Protein 7WVR (pdb70)

Radius of gyration: 17.37 Å; Cα contacts (8 Å, |Δi|>4): 580; chains: 1; bounding box: 29×47×41 Å

B-factor: mean 21.18, std 9.0, range [11.25, 64.87]

Foldseek 3Di:
DKDKDKEFADQDDQCDALLNNNPDDDDPQEFEKAAEPVPLVFVQQAQWKKWKAFPVGDIGIYGHRHHDPPADPRYMHTYQVRVVVRDNNVVRMTMIMMDTDFRPQWFFKKKWAAAPWAQQKAKIAIPPARAGWDFKWKAPPFPPDTHGFDRGSSGITIDHGHNRDQWIKMWIAGPVGDIFIHHGHGNPGGDMDTGDGHD

Sequence (199 aa):
SSYAGPATTWYEGNVAGGTCSFSGYTLAPGIFGTALTDSSSWSDAAHCGACIISVKGPSGNSIKVVMIVDECPGCGTNHLDLFEDAFAQLAATSVVGVINVDWSSFVPCGIDTPITTLKNKDGTSAYWFSMQVVNANEPVASLEVSTDGGSTWQQSSTTRTYYNYFEKQSGFGTTDTVDVRITSTSGATITVKNVSCQSESSTTTASSNF

Structure (mmCIF, N/CA/C/O backbone):
data_7WVR
#
_entry.id   7WVR
#
_cell.length_a   47.862
_cell.length_b   117.627
_cell.length_c   99.203
_cell.angle_alpha   90.000
_cell.angle_beta   90.000
_cell.angle_gamma   90.000
#
_symmetry.space_group_name_H-M   'C 2 2 21'
#
loop_
_entity.id
_entity.type
_entity.pdbx_description
1 polymer EXLX1
2 water water
#
loop_
_atom_site.group_PDB
_atom_site.id
_atom_site.type_symbol
_atom_site.label_atom_id
_atom_site.label_alt_id
_atom_site.label_comp_id
_atom_site.label_asym_id
_atom_site.label_entity_id
_atom_site.label_seq_id
_atom_site.pdbx_PDB_ins_code
_atom_site.Cartn_x
_atom_site.Cartn_y
_atom_site.Cartn_z
_atom_site.occupancy
_atom_site.B_iso_or_equiv
_atom_site.auth_seq_id
_atom_site.auth_comp_id
_atom_site.auth_asym_id
_atom_site.auth_atom_id
_atom_site.pdbx_PDB_model_num
ATOM 1 N N . SER A 1 1 ? -6.04699 -11.24703 -13.28974 1.000 47.22561 172 SER A N 1
ATOM 2 C CA . SER A 1 1 ? -6.44393 -11.32655 -14.69256 1.000 46.12463 172 SER A CA 1
ATOM 3 C C . SER A 1 1 ? -7.75592 -10.57214 -14.92246 1.000 40.43971 172 SER A C 1
ATOM 4 O O . SER A 1 1 ? -8.72311 -10.74903 -14.18183 1.000 45.62501 172 SER A O 1
ATOM 7 N N . SER A 1 2 ? -7.78333 -9.73424 -15.95382 1.000 39.19405 173 SER A N 1
ATOM 8 C CA . SER A 1 2 ? -8.93270 -8.89595 -16.25178 1.000 33.98226 173 SER A CA 1
ATOM 9 C C . SER A 1 2 ? -9.69844 -9.45393 -17.44687 1.000 33.00997 173 SER A C 1
ATOM 10 O O . SER A 1 2 ? -9.11677 -10.05158 -18.35816 1.000 36.30949 173 SER A O 1
ATOM 13 N N . TYR A 1 3 ? -11.01359 -9.25379 -17.43063 1.000 24.80865 174 TYR A N 1
ATOM 14 C CA . TYR A 1 3 ? -11.90563 -9.71365 -18.48365 1.000 22.95345 174 TYR A CA 1
ATOM 15 C C . TYR A 1 3 ? -12.69023 -8.53727 -19.03707 1.000 28.92245 174 TYR A C 1
ATOM 16 O O . TYR A 1 3 ? -13.07508 -7.62924 -18.29535 1.000 31.61042 174 TYR A O 1
ATOM 25 N N . ALA A 1 4 ? -12.90811 -8.54945 -20.34438 1.000 23.98489 175 ALA A N 1
ATOM 26 C CA . ALA A 1 4 ? -13.74402 -7.57177 -21.01724 1.000 26.07425 175 ALA A CA 1
ATOM 27 C C . ALA A 1 4 ? -14.94935 -8.29611 -21.59148 1.000 31.05180 175 ALA A C 1
ATOM 28 O O . ALA A 1 4 ? -14.83074 -9.41678 -22.09890 1.000 30.68368 175 ALA A O 1
ATOM 30 N N . GLY A 1 5 ? -16.11014 -7.66686 -21.49711 1.000 26.22637 176 GLY A N 1
ATOM 31 C CA . GLY A 1 5 ? -17.31433 -8.28073 -21.99132 1.000 28.16942 176 GLY A CA 1
ATOM 32 C C . GLY A 1 5 ? -18.53454 -7.43479 -21.72551 1.000 25.23158 176 GLY A C 1
ATOM 33 O O . GLY A 1 5 ? -18.47800 -6.41150 -21.03426 1.000 20.60346 176 GLY A O 1
ATOM 34 N N . PRO A 1 6 ? -19.66969 -7.85574 -22.26797 1.000 20.21863 177 PRO A N 1
ATOM 35 C CA . PRO A 1 6 ? -20.91048 -7.11775 -22.05460 1.000 17.60892 177 PRO A CA 1
ATOM 36 C C . PRO A 1 6 ? -21.45344 -7.35761 -20.66123 1.000 18.71743 177 PRO A C 1
ATOM 37 O O . PRO A 1 6 ? -21.23543 -8.39970 -20.03749 1.000 19.50839 177 PRO A O 1
ATOM 41 N N . ALA A 1 7 ? -22.16302 -6.35272 -20.17313 1.000 15.83246 178 ALA A N 1
ATOM 42 C CA . ALA A 1 7 ? -22.97593 -6.48203 -18.98113 1.000 16.68833 178 ALA A CA 1
ATOM 43 C C . ALA A 1 7 ? -24.38133 -6.02767 -19.32978 1.000 15.41745 178 ALA A C 1
ATOM 44 O O . ALA A 1 7 ? -24.57370 -4.91378 -19.83227 1.000 16.72825 178 ALA A O 1
ATOM 46 N N A THR A 1 8 ? -25.35080 -6.89678 -19.07548 0.795 16.50111 179 THR A N 1
ATOM 47 N N B THR A 1 8 ? -25.35766 -6.89601 -19.10474 0.205 16.62151 179 THR A N 1
ATOM 48 C CA A THR A 1 8 ? -26.75588 -6.54346 -19.10358 0.795 16.33783 179 THR A CA 1
ATOM 49 C CA B THR A 1 8 ? -26.75600 -6.50314 -19.10812 0.205 16.53056 179 THR A CA 1
ATOM 50 C C A THR A 1 8 ? -27.22951 -6.39672 -17.66149 0.795 16.25355 179 THR A C 1
ATOM 51 C C B THR A 1 8 ? -27.23812 -6.48309 -17.66148 0.205 16.12541 179 THR A C 1
ATOM 52 O O A THR A 1 8 ? -26.42630 -6.38129 -16.71968 0.795 14.83642 179 THR A O 1
ATOM 53 O O B THR A 1 8 ? -26.44521 -6.63162 -16.72410 0.205 15.56167 179 THR A O 1
ATOM 60 N N . TRP A 1 9 ? -28.53877 -6.29196 -17.46588 1.000 15.06835 180 TRP A N 1
ATOM 61 C CA . TRP A 1 9 ? -29.06536 -6.24688 -16.10873 1.000 15.75417 180 TRP A CA 1
ATOM 62 C C . TRP A 1 9 ? -30.38266 -6.99233 -15.98955 1.000 17.17823 180 TRP A C 1
ATOM 63 O O . TRP A 1 9 ? -31.11159 -7.17668 -16.96523 1.000 19.42084 180 TRP A O 1
ATOM 74 N N . TYR A 1 10 ? -30.65927 -7.45146 -14.76830 1.000 16.34199 181 TYR A N 1
ATOM 75 C CA . TYR A 1 10 ? -31.92259 -8.10014 -14.45799 1.000 17.10509 181 TYR A CA 1
ATOM 76 C C . TYR A 1 10 ? -32.34036 -7.71600 -13.04950 1.000 18.05002 181 TYR A C 1
ATOM 77 O O . TYR A 1 10 ? -31.58706 -7.08699 -12.30978 1.000 17.42681 181 TYR A O 1
ATOM 86 N N . GLU A 1 11 ? -33.57775 -8.06022 -12.70101 1.000 19.65383 182 GLU A N 1
ATOM 87 C CA . GLU A 1 11 ? -34.06496 -7.83194 -11.34441 1.000 25.04862 182 GLU A CA 1
ATOM 88 C C . GLU A 1 11 ? -33.59297 -9.01851 -10.52120 1.000 32.01079 182 GLU A C 1
ATOM 89 O O . GLU A 1 11 ? -34.26020 -10.05310 -10.44559 1.000 38.55784 182 GLU A O 1
ATOM 95 N N . GLY A 1 12 ? -32.41859 -8.85464 -9.92836 1.000 24.35949 183 GLY A N 1
ATOM 96 C CA . GLY A 1 12 ? -31.63465 -9.89595 -9.29996 1.000 20.41900 183 GLY A CA 1
ATOM 97 C C . GLY A 1 12 ? -32.28345 -10.78393 -8.26593 1.000 29.61799 183 GLY A C 1
ATOM 98 O O . GLY A 1 12 ? -33.41523 -10.56281 -7.83300 1.000 36.53336 183 GLY A O 1
ATOM 99 N N . ASN A 1 13 ? -31.52486 -11.79722 -7.84544 1.000 25.22845 184 ASN A N 1
ATOM 100 C CA . ASN A 1 13 ? -32.08106 -12.93667 -7.13702 1.000 26.52153 184 ASN A CA 1
ATOM 101 C C . ASN A 1 13 ? -30.98715 -13.48109 -6.20989 1.000 22.16606 184 ASN A C 1
ATOM 102 O O . ASN A 1 13 ? -30.28691 -14.45020 -6.52662 1.000 31.44115 184 ASN A O 1
ATOM 107 N N . VAL A 1 14 ? -30.81746 -12.84131 -5.04783 1.000 26.64459 185 VAL A N 1
ATOM 108 C CA . VAL A 1 14 ? -29.87922 -13.39331 -4.06846 1.000 20.99646 185 VAL A CA 1
ATOM 109 C C . VAL A 1 14 ? -30.46184 -14.64459 -3.43380 1.000 20.36497 185 VAL A C 1
ATOM 110 O O . VAL A 1 14 ? -29.84919 -15.71890 -3.45796 1.000 22.18594 185 VAL A O 1
ATOM 114 N N . ALA A 1 15 ? -31.67003 -14.52743 -2.87731 1.000 17.04089 186 ALA A N 1
ATOM 115 C CA . ALA A 1 15 ? -32.20815 -15.59228 -2.03936 1.000 19.71786 186 ALA A CA 1
ATOM 116 C C . ALA A 1 15 ? -32.46756 -16.87590 -2.81513 1.000 25.01663 186 ALA A C 1
ATOM 117 O O . ALA A 1 15 ? -32.42896 -17.96613 -2.23072 1.000 28.61064 186 ALA A O 1
ATOM 119 N N . GLY A 1 16 ? -32.74801 -16.77860 -4.10673 1.000 22.54635 187 GLY A N 1
ATOM 120 C CA . GLY A 1 16 ? -33.06230 -17.97857 -4.85745 1.000 23.15330 187 GLY A CA 1
ATOM 121 C C . GLY A 1 16 ? -32.24070 -18.16901 -6.11484 1.000 21.13478 187 GLY A C 1
ATOM 122 O O . GLY A 1 16 ? -32.70187 -18.83383 -7.04854 1.000 20.90984 187 GLY A O 1
ATOM 123 N N . GLY A 1 17 ? -31.03353 -17.59429 -6.15768 1.000 19.98334 188 GLY A N 1
ATOM 124 C CA . GLY A 1 17 ? -30.16206 -17.73869 -7.30610 1.000 17.86535 188 GLY A CA 1
ATOM 125 C C . GLY A 1 17 ? -29.49408 -19.09844 -7.32646 1.000 14.36762 188 GLY A C 1
ATOM 126 O O . GLY A 1 17 ? -29.68061 -19.92889 -6.43811 1.000 16.00633 188 GLY A O 1
ATOM 127 N N . THR A 1 18 ? -28.67424 -19.32242 -8.36278 1.000 13.61852 189 THR A N 1
ATOM 128 C CA . THR A 1 18 ? -28.00754 -20.61701 -8.51631 1.000 12.43016 189 THR A CA 1
ATOM 129 C C . THR A 1 18 ? -27.06415 -20.90208 -7.35478 1.000 12.73026 189 THR A C 1
ATOM 130 O O . THR A 1 18 ? -26.85918 -22.07223 -6.98916 1.000 14.45321 189 THR A O 1
ATOM 134 N N . CYS A 1 19 ? -26.48822 -19.85639 -6.75464 1.000 12.84009 190 CYS A N 1
ATOM 135 C CA . CYS A 1 19 ? -25.59985 -20.05587 -5.61031 1.000 14.35935 190 CYS A CA 1
ATOM 136 C C . CYS A 1 19 ? -26.35130 -20.35736 -4.31775 1.000 12.68175 190 CYS A C 1
ATOM 137 O O . CYS A 1 19 ? -25.70585 -20.61831 -3.29401 1.000 13.48796 190 CYS A O 1
ATOM 140 N N . SER A 1 20 ? -27.67926 -20.32958 -4.34459 1.000 12.30034 191 SER A N 1
ATOM 141 C CA . SER A 1 20 ? -28.50407 -20.79168 -3.22842 1.000 11.94605 191 SER A CA 1
ATOM 142 C C . SER A 1 20 ? -28.26257 -20.00986 -1.94158 1.000 14.97339 191 SER A C 1
ATOM 143 O O . SER A 1 20 ? -28.35072 -20.57643 -0.84433 1.000 13.65349 191 SER A O 1
ATOM 146 N N . PHE A 1 21 ? -27.98293 -18.71023 -2.03773 1.000 12.93367 192 PHE A N 1
ATOM 147 C CA . PHE A 1 21 ? -27.68868 -17.90950 -0.84985 1.000 12.65630 192 PHE A CA 1
ATOM 148 C C . PHE A 1 21 ? -28.95971 -17.46473 -0.13162 1.000 15.35416 192 PHE A C 1
ATOM 149 O O . PHE A 1 21 ? -29.13640 -16.27528 0.15585 1.000 16.65735 192 PHE A O 1
ATOM 157 N N . SER A 1 22 ? -29.84122 -18.41205 0.16767 1.000 17.30571 193 SER A N 1
ATOM 158 C CA . SER A 1 22 ? -31.02304 -18.11935 0.96514 1.000 17.82124 193 SER A CA 1
ATOM 159 C C . SER A 1 22 ? -30.59226 -17.49351 2.28633 1.000 16.77993 193 SER A C 1
ATOM 160 O O . SER A 1 22 ? -29.58244 -17.88582 2.87111 1.000 23.51366 193 SER A O 1
ATOM 163 N N . GLY A 1 23 ? -31.31681 -16.46396 2.72038 1.000 20.98779 194 GLY A N 1
ATOM 164 C CA . GLY A 1 23 ? -31.00547 -15.86913 4.01138 1.000 26.54550 194 GLY A CA 1
ATOM 165 C C . GLY A 1 23 ? -29.76870 -14.99177 4.08687 1.000 25.15092 194 GLY A C 1
ATOM 166 O O . GLY A 1 23 ? -29.43044 -14.52508 5.18070 1.000 23.38459 194 GLY A O 1
ATOM 167 N N . TYR A 1 24 ? -29.08570 -14.73263 2.97676 1.000 19.39281 195 TYR A N 1
ATOM 168 C CA . TYR A 1 24 ? -27.92437 -13.85050 2.97941 1.000 14.97582 195 TYR A CA 1
ATOM 169 C C . TYR A 1 24 ? -28.31626 -12.46836 2.47816 1.000 16.32181 195 TYR A C 1
ATOM 170 O O . TYR A 1 24 ? -29.10169 -12.34028 1.53673 1.000 20.88641 195 TYR A O 1
ATOM 179 N N . THR A 1 25 ? -27.77843 -11.43556 3.12428 1.000 16.30125 196 THR A N 1
ATOM 180 C CA . THR A 1 25 ? -27.91681 -10.05737 2.67198 1.000 15.41149 196 THR A CA 1
ATOM 181 C C . THR A 1 25 ? -26.54352 -9.57299 2.23816 1.000 16.48704 196 THR A C 1
ATOM 182 O O . THR A 1 25 ? -25.55436 -9.79309 2.94572 1.000 17.41832 196 THR A O 1
ATOM 186 N N . LEU A 1 26 ? -26.48015 -8.92283 1.07650 1.000 15.15463 197 LEU A N 1
ATOM 187 C CA . LEU A 1 26 ? -25.20018 -8.44083 0.57542 1.000 16.95823 197 LEU A CA 1
ATOM 188 C C . LEU A 1 26 ? -24.61157 -7.39099 1.51259 1.000 15.37104 197 LEU A C 1
ATOM 189 O O . LEU A 1 26 ? -25.33243 -6.58312 2.10271 1.000 17.71787 197 LEU A O 1
ATOM 194 N N . ALA A 1 27 ? -23.28253 -7.41297 1.65236 1.000 15.27917 198 ALA A N 1
ATOM 195 C CA . ALA A 1 27 ? -22.58661 -6.42192 2.46710 1.000 17.24007 198 ALA A CA 1
ATOM 196 C C . ALA A 1 27 ? -22.78974 -5.01613 1.89449 1.000 16.79180 198 ALA A C 1
ATOM 197 O O . ALA A 1 27 ? -23.04502 -4.85379 0.70110 1.000 16.81394 198 ALA A O 1
ATOM 199 N N . PRO A 1 28 ? -22.67814 -3.97754 2.72487 1.000 15.23029 199 PRO A N 1
ATOM 200 C CA . PRO A 1 28 ? -22.89503 -2.61090 2.22484 1.000 16.08350 199 PRO A CA 1
ATOM 201 C C . PRO A 1 28 ? -21.95075 -2.28405 1.07495 1.000 15.62752 199 PRO A C 1
ATOM 202 O O . PRO A 1 28 ? -20.74504 -2.52619 1.14923 1.000 18.38022 199 PRO A O 1
ATOM 206 N N . GLY A 1 29 ? -22.51908 -1.74091 0.00192 1.000 15.52396 200 GLY A N 1
ATOM 207 C CA . GLY A 1 29 ? -21.73479 -1.33880 -1.14763 1.000 14.88617 200 GLY A CA 1
ATOM 208 C C . GLY A 1 29 ? -21.33400 -2.46090 -2.07673 1.000 17.97762 200 GLY A C 1
ATOM 209 O O . GLY A 1 29 ? -20.66043 -2.19716 -3.07857 1.000 18.39966 200 GLY A O 1
ATOM 210 N N . ILE A 1 30 ? -21.71557 -3.69777 -1.78414 1.000 14.22823 201 ILE A N 1
ATOM 211 C CA . ILE A 1 30 ? -21.51797 -4.81676 -2.69895 1.000 12.43449 201 ILE A CA 1
ATOM 212 C C . ILE A 1 30 ? -22.85671 -5.10752 -3.35381 1.000 13.86481 201 ILE A C 1
ATOM 213 O O . ILE A 1 30 ? -23.84872 -5.37542 -2.66608 1.000 15.41352 201 ILE A O 1
ATOM 218 N N . PHE A 1 31 ? -22.88979 -5.04805 -4.68105 1.000 12.97646 202 PHE A N 1
ATOM 219 C CA . PHE A 1 31 ? -24.09560 -5.35073 -5.42915 1.000 13.80614 202 PHE A CA 1
ATOM 220 C C . PHE A 1 31 ? -24.08108 -6.80465 -5.87126 1.000 13.02209 202 PHE A C 1
ATOM 221 O O . PHE A 1 31 ? -23.06839 -7.49728 -5.77651 1.000 14.99816 202 PHE A O 1
ATOM 229 N N . GLY A 1 32 ? -25.21780 -7.25757 -6.38628 1.000 13.48775 203 GLY A N 1
ATOM 230 C CA . GLY A 1 32 ? -25.31250 -8.60096 -6.92026 1.000 14.26319 203 GLY A CA 1
ATOM 231 C C . GLY A 1 32 ? -25.06078 -8.67350 -8.41599 1.000 12.56721 203 GLY A C 1
ATOM 232 O O . GLY A 1 32 ? -25.27000 -7.70725 -9.15568 1.000 12.86845 203 GLY A O 1
ATOM 233 N N . THR A 1 33 ? -24.59333 -9.83875 -8.86392 1.000 12.39217 204 THR A N 1
ATOM 234 C CA . THR A 1 33 ? -24.54471 -10.12836 -10.29016 1.000 12.24483 204 THR A CA 1
ATOM 235 C C . THR A 1 33 ? -24.73755 -11.61500 -10.51189 1.000 13.09039 204 THR A C 1
ATOM 236 O O . THR A 1 33 ? -24.46934 -12.44701 -9.63221 1.000 12.62186 204 THR A O 1
ATOM 240 N N . ALA A 1 34 ? -25.20465 -11.93290 -11.71258 1.000 13.41665 205 ALA A N 1
ATOM 241 C CA . ALA A 1 34 ? -25.11862 -13.27032 -12.26378 1.000 12.68995 205 ALA A CA 1
ATOM 242 C C . ALA A 1 34 ? -23.91596 -13.33111 -13.19912 1.000 14.26236 205 ALA A C 1
ATOM 243 O O . ALA A 1 34 ? -23.52294 -12.32591 -13.80399 1.000 14.99313 205 ALA A O 1
ATOM 245 N N . LEU A 1 35 ? -23.31041 -14.51314 -13.27435 1.000 13.21510 206 LEU A N 1
ATOM 246 C CA . LEU A 1 35 ? -22.18842 -14.80597 -14.15921 1.000 12.18215 206 LEU A CA 1
ATOM 247 C C . LEU A 1 35 ? -22.64171 -15.79896 -15.21713 1.000 14.83142 206 LEU A C 1
ATOM 248 O O . LEU A 1 35 ? -23.37420 -16.74595 -14.90888 1.000 15.29862 206 LEU A O 1
ATOM 253 N N . THR A 1 36 ? -22.20420 -15.57753 -16.45929 1.000 14.46471 207 THR A N 1
ATOM 254 C CA . THR A 1 36 ? -22.56211 -16.47343 -17.54765 1.000 15.26758 207 THR A CA 1
ATOM 255 C C . THR A 1 36 ? -22.30916 -17.92904 -17.17156 1.000 15.52667 207 THR A C 1
ATOM 256 O O . THR A 1 36 ? -21.29098 -18.27258 -16.55912 1.000 14.75241 207 THR A O 1
ATOM 260 N N . ASP A 1 37 ? -23.24411 -18.79676 -17.55374 1.000 15.27222 208 ASP A N 1
ATOM 261 C CA . ASP A 1 37 ? -23.05960 -20.21266 -17.25937 1.000 16.99256 208 ASP A CA 1
ATOM 262 C C . ASP A 1 37 ? -21.88466 -20.83160 -18.01450 1.000 15.89427 208 ASP A C 1
ATOM 263 O O . ASP A 1 37 ? -21.43010 -21.91617 -17.63827 1.000 17.65644 208 ASP A O 1
ATOM 268 N N A SER A 1 38 ? -21.37384 -20.15126 -19.04440 0.549 16.38044 209 SER A N 1
ATOM 269 N N B SER A 1 38 ? -21.36546 -20.16399 -19.04703 0.451 16.78578 209 SER A N 1
ATOM 270 C CA A SER A 1 38 ? -20.17871 -20.62218 -19.73541 0.549 19.14003 209 SER A CA 1
ATOM 271 C CA B SER A 1 38 ? -20.18001 -20.68262 -19.72245 0.451 19.23326 209 SER A CA 1
ATOM 272 C C A SER A 1 38 ? -18.96658 -20.66629 -18.81471 0.549 21.19078 209 SER A C 1
ATOM 273 C C B SER A 1 38 ? -18.92301 -20.58260 -18.86541 0.451 20.82615 209 SER A C 1
ATOM 274 O O A SER A 1 38 ? -18.00441 -21.38559 -19.10651 0.549 24.07786 209 SER A O 1
ATOM 275 O O B SER A 1 38 ? -17.88001 -21.11421 -19.26169 0.451 21.66060 209 SER A O 1
ATOM 280 N N . SER A 1 39 ? -18.99612 -19.91971 -17.70782 1.000 17.96023 210 SER A N 1
ATOM 281 C CA . SER A 1 39 ? -17.89343 -19.87693 -16.75521 1.000 17.43460 210 SER A CA 1
ATOM 282 C C . SER A 1 39 ? -18.28864 -20.43680 -15.39365 1.000 17.55098 210 SER A C 1
ATOM 283 O O . SER A 1 39 ? -17.61149 -20.15329 -14.40148 1.000 19.11626 210 SER A O 1
ATOM 286 N N . TRP A 1 40 ? -19.35821 -21.23593 -15.31606 1.000 16.22498 211 TRP A N 1
ATOM 287 C CA . TRP A 1 40 ? -19.92392 -21.54271 -13.99823 1.000 14.64707 211 TRP A CA 1
ATOM 288 C C . TRP A 1 40 ? -19.00124 -22.42465 -13.16642 1.000 16.26651 211 TRP A C 1
ATOM 289 O O . TRP A 1 40 ? -18.87037 -22.21714 -11.95227 1.000 16.04758 211 TRP A O 1
ATOM 300 N N . SER A 1 41 ? -18.38125 -23.42621 -13.78743 1.000 17.58019 212 SER A N 1
ATOM 30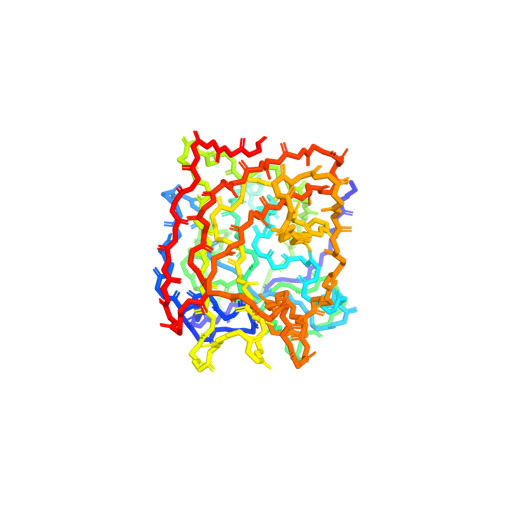1 C CA . SER A 1 41 ? -17.39092 -24.27770 -13.12471 1.000 18.08989 212 SER A CA 1
ATOM 302 C C . SER A 1 41 ? -17.91728 -24.83522 -11.80566 1.000 17.77157 212 SER A C 1
ATOM 303 O O . SER A 1 41 ? -17.25824 -24.75707 -10.76913 1.000 17.78727 212 SER A O 1
ATOM 306 N N . ASP A 1 42 ? -19.12705 -25.38753 -11.84952 1.000 17.91218 213 ASP A N 1
ATOM 307 C CA . ASP A 1 42 ? -19.71484 -26.07327 -10.70022 1.000 15.96379 213 ASP A CA 1
ATOM 308 C C . ASP A 1 42 ? -19.65645 -25.20718 -9.44678 1.000 15.80080 213 ASP A C 1
ATOM 309 O O . ASP A 1 42 ? -19.19307 -25.62876 -8.38234 1.000 16.31964 213 ASP A O 1
ATOM 314 N N . ALA A 1 43 ? -20.12215 -23.96780 -9.59014 1.000 15.52410 214 ALA A N 1
ATOM 315 C CA . ALA A 1 43 ? -20.27741 -23.01843 -8.49403 1.000 12.99425 214 ALA A CA 1
ATOM 316 C C . ALA A 1 43 ? -18.95525 -22.50437 -7.93699 1.000 13.57977 214 ALA A C 1
ATOM 317 O O . ALA A 1 43 ? -18.95123 -21.89148 -6.86693 1.000 13.60461 214 ALA A O 1
ATOM 319 N N . ALA A 1 44 ? -17.83903 -22.68469 -8.65380 1.000 13.80856 215 ALA A N 1
ATOM 320 C CA . ALA A 1 44 ? -16.54222 -22.27244 -8.12212 1.000 13.90501 215 ALA A CA 1
ATOM 321 C C . ALA A 1 44 ? -16.48210 -20.78177 -7.81760 1.000 15.38199 215 ALA A C 1
ATOM 322 O O . ALA A 1 44 ? -15.73137 -20.36236 -6.92846 1.000 15.69718 215 ALA A O 1
ATOM 324 N N . HIS A 1 45 ? -17.25060 -19.96526 -8.53348 1.000 13.90773 216 HIS A N 1
ATOM 325 C CA . HIS A 1 45 ? -17.20570 -18.52041 -8.35130 1.000 13.11795 216 HIS A CA 1
ATOM 326 C C . HIS A 1 45 ? -18.32844 -17.98174 -7.47980 1.000 13.81567 216 HIS A C 1
ATOM 327 O O . HIS A 1 45 ? -18.42650 -16.76407 -7.30864 1.000 14.16465 216 HIS A O 1
ATOM 334 N N . CYS A 1 46 ? -19.17676 -18.84830 -6.92366 1.000 13.57607 217 CYS A N 1
ATOM 335 C CA . CYS A 1 46 ? -20.23699 -18.36989 -6.05210 1.000 13.12028 217 CYS A CA 1
ATOM 336 C C . CYS A 1 46 ? -19.65583 -17.63330 -4.85916 1.000 15.05708 217 CYS A C 1
ATOM 337 O O . CYS A 1 46 ? -18.71662 -18.11147 -4.20649 1.000 14.83834 217 CYS A O 1
ATOM 340 N N . GLY A 1 47 ? -20.20561 -16.45111 -4.58788 1.000 12.58659 218 GLY A N 1
ATOM 341 C CA . GLY A 1 47 ? -19.73048 -15.63437 -3.49597 1.000 12.44738 218 GLY A CA 1
ATOM 342 C C . GLY A 1 47 ? -18.44411 -14.89069 -3.77822 1.000 13.22654 218 GLY A C 1
ATOM 343 O O . GLY A 1 47 ? -17.98250 -14.12983 -2.91609 1.000 13.29162 218 GLY A O 1
ATOM 344 N N . ALA A 1 48 ? -17.84705 -15.07660 -4.94701 1.000 13.48637 219 ALA A N 1
ATOM 345 C CA . ALA A 1 48 ? -16.64990 -14.32524 -5.29011 1.000 13.09374 219 ALA A CA 1
ATOM 346 C C . ALA A 1 48 ? -17.02541 -12.89304 -5.64655 1.000 13.97907 219 ALA A C 1
ATOM 347 O O . ALA A 1 48 ? -18.07842 -12.64102 -6.25127 1.000 14.22746 219 ALA A O 1
ATOM 349 N N . CYS A 1 49 ? -16.17069 -11.94912 -5.25803 1.000 13.43300 220 CYS A N 1
ATOM 350 C CA . CYS A 1 49 ? -16.38240 -10.56523 -5.64323 1.000 13.88911 220 CYS A CA 1
ATOM 351 C C . CYS A 1 49 ? -15.57720 -10.19528 -6.87509 1.000 15.21979 220 CYS A C 1
ATOM 352 O O . CYS A 1 49 ? -14.50456 -10.75047 -7.14643 1.000 14.66215 220 CYS A O 1
ATOM 355 N N A ILE A 1 50 ? -16.11055 -9.21455 -7.60053 0.512 13.38277 221 ILE A N 1
ATOM 356 N N B ILE A 1 50 ? -16.12251 -9.26935 -7.65970 0.488 13.76309 221 ILE A N 1
ATOM 357 C CA A ILE A 1 50 ? -15.54537 -8.70140 -8.83560 0.512 14.97606 221 ILE A CA 1
ATOM 358 C CA B ILE A 1 50 ? -15.40362 -8.73211 -8.80560 0.488 14.95586 221 ILE A CA 1
ATOM 359 C C A ILE A 1 50 ? -15.55474 -7.18234 -8.74225 0.512 14.32627 221 ILE A C 1
ATOM 360 C C B ILE A 1 50 ? -15.56677 -7.22084 -8.82672 0.488 14.90989 221 ILE A C 1
ATOM 361 O O A ILE A 1 50 ? -16.46087 -6.58764 -8.14798 0.512 14.60345 221 ILE A O 1
ATOM 362 O O B ILE A 1 50 ? -16.59282 -6.67528 -8.40600 0.488 16.98717 221 ILE A O 1
ATOM 371 N N . SER A 1 51 ? -14.53382 -6.54945 -9.31760 1.000 13.67688 222 SER A N 1
ATOM 372 C CA . SER A 1 51 ? -14.54445 -5.10841 -9.52828 1.000 15.71339 222 SER A CA 1
ATOM 373 C C . SER A 1 51 ? -14.89524 -4.88125 -10.99134 1.000 18.06562 222 SER A C 1
ATOM 374 O O . SER A 1 51 ? -14.21782 -5.41221 -11.88094 1.000 18.36543 222 SER A O 1
ATOM 377 N N . VAL A 1 52 ? -15.95834 -4.12076 -11.23860 1.000 14.73706 223 VAL A N 1
ATOM 378 C CA . VAL A 1 52 ? -16.51866 -3.93762 -12.57390 1.000 15.24301 223 VAL A CA 1
ATOM 379 C C . VAL A 1 52 ? -16.37786 -2.47174 -12.94604 1.000 15.00281 223 VAL A C 1
ATOM 380 O O . VAL A 1 52 ? -16.94389 -1.60491 -12.26775 1.000 15.25061 223 VAL A O 1
ATOM 384 N N . LYS A 1 53 ? -15.64017 -2.19069 -14.01868 1.000 15.00128 224 LYS A N 1
ATOM 385 C CA . LYS A 1 53 ? -15.45189 -0.82851 -14.50509 1.000 15.66784 224 LYS A CA 1
ATOM 386 C C . LYS A 1 53 ? -16.33684 -0.58473 -15.72184 1.000 15.41546 224 LYS A C 1
ATOM 387 O O . LYS A 1 53 ? -16.28491 -1.34474 -16.69894 1.000 17.28428 224 LYS A O 1
ATOM 393 N N . GLY A 1 54 ? -17.13783 0.47043 -15.66706 1.000 16.03513 225 GLY A N 1
ATOM 394 C CA . GLY A 1 54 ? -18.06449 0.78490 -16.72604 1.000 18.79698 225 GLY A CA 1
ATOM 395 C C . GLY A 1 54 ? -17.53845 1.81407 -17.70535 1.000 20.69783 225 GLY A C 1
ATOM 396 O O . GLY A 1 54 ? -16.40499 2.29821 -17.59689 1.000 18.51533 225 GLY A O 1
ATOM 397 N N . PRO A 1 55 ? -18.37524 2.17142 -18.68680 1.000 15.85675 226 PRO A N 1
ATOM 398 C CA . PRO A 1 55 ? -17.90872 3.04051 -19.78046 1.000 18.70017 226 PRO A CA 1
ATOM 399 C C . PRO A 1 55 ? -17.61204 4.47533 -19.37595 1.000 19.63064 226 PRO A C 1
ATOM 400 O O . PRO A 1 55 ? -16.94979 5.18271 -20.14733 1.000 21.17747 226 PRO A O 1
ATOM 404 N N . SER A 1 56 ? -18.08511 4.94657 -18.22514 1.000 18.74170 227 SER A N 1
ATOM 405 C CA . SER A 1 56 ? -17.67523 6.25717 -17.72869 1.000 20.94159 227 SER A CA 1
ATOM 406 C C . SER A 1 56 ? -16.40502 6.22098 -16.88951 1.000 20.49588 227 SER A C 1
ATOM 407 O O . SER A 1 56 ? -15.95603 7.27796 -16.42579 1.000 25.38586 227 SER A O 1
ATOM 410 N N . GLY A 1 57 ? -15.79965 5.05294 -16.71646 1.000 18.45322 228 GLY A N 1
ATOM 411 C CA . GLY A 1 57 ? -14.53096 4.94363 -16.04077 1.000 19.72979 228 GLY A CA 1
ATOM 412 C C . GLY A 1 57 ? -14.61508 4.64834 -14.56107 1.000 16.82634 228 GLY A C 1
ATOM 413 O O . GLY A 1 57 ? -13.58677 4.31530 -13.96033 1.000 19.65047 228 GLY A O 1
ATOM 414 N N . ASN A 1 58 ? -15.80131 4.74931 -13.96480 1.000 18.15002 229 ASN A N 1
ATOM 415 C CA . ASN A 1 58 ? -16.00031 4.41996 -12.56023 1.000 17.28156 229 ASN A CA 1
ATOM 416 C C . ASN A 1 58 ? -16.25025 2.92225 -12.38946 1.000 17.21606 229 ASN A C 1
ATOM 417 O O . ASN A 1 58 ? -16.52850 2.20066 -13.35348 1.000 17.60263 229 ASN A O 1
ATOM 422 N N . SER A 1 59 ? -16.13126 2.45432 -11.14640 1.000 15.49404 230 SER A N 1
ATOM 423 C CA . SER A 1 59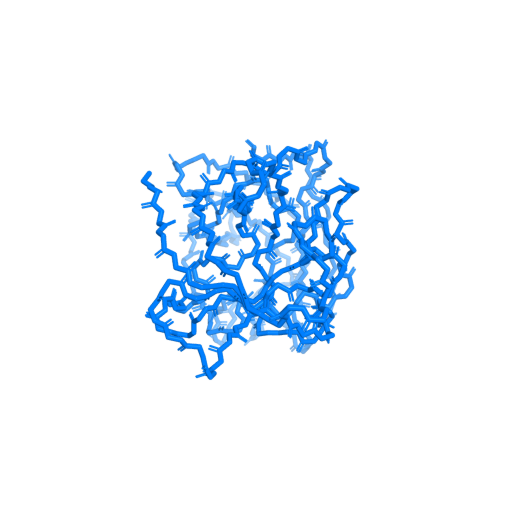 ? -16.22186 1.03111 -10.84347 1.000 15.21254 230 SER A CA 1
ATOM 424 C C . SER A 1 59 ? -17.17136 0.76097 -9.68513 1.000 14.42639 230 SER A C 1
ATOM 425 O O . SER A 1 59 ? -17.45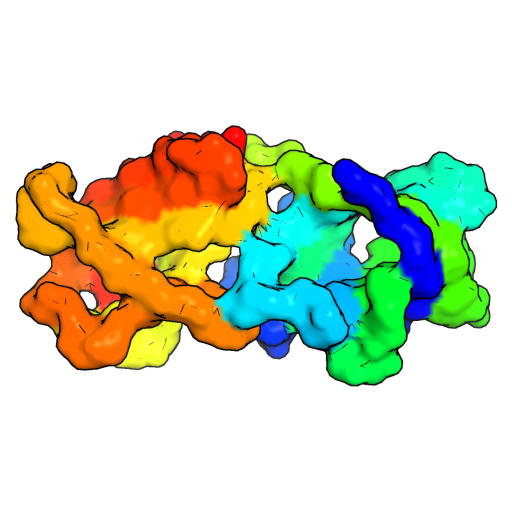006 1.62997 -8.85180 1.000 16.17186 230 SER A O 1
ATOM 428 N N . ILE A 1 60 ? -17.65696 -0.47694 -9.64263 1.000 13.63601 231 ILE A N 1
ATOM 429 C CA . ILE A 1 60 ? -18.44593 -0.98221 -8.53063 1.000 14.30824 231 ILE A CA 1
ATOM 430 C C . ILE A 1 60 ? -17.89630 -2.33881 -8.12547 1.000 15.24528 231 ILE A C 1
ATOM 431 O O . ILE A 1 60 ? -17.15770 -2.99021 -8.86647 1.000 15.09356 231 ILE A O 1
ATOM 436 N N . LYS A 1 61 ? -18.28298 -2.77135 -6.93766 1.000 15.03061 232 LYS A N 1
ATOM 437 C CA . LYS A 1 61 ? -17.95896 -4.10057 -6.45398 1.000 14.83075 232 LYS A CA 1
ATOM 438 C C . LYS A 1 61 ? -19.23075 -4.92841 -6.46126 1.000 14.64932 232 LYS A C 1
ATOM 439 O O . LYS A 1 61 ? -20.26854 -4.48402 -5.96237 1.000 13.75866 232 LYS A O 1
ATOM 445 N N A VAL A 1 62 ? -19.16959 -6.10896 -7.08137 0.785 14.50639 233 VAL A N 1
ATOM 446 N N B VAL A 1 62 ? -19.13279 -6.14704 -6.97576 0.215 14.33593 233 VAL A N 1
ATOM 447 C CA A VAL A 1 62 ? -20.31770 -6.99871 -7.15397 0.785 13.11834 233 VAL A CA 1
ATOM 448 C CA B VAL A 1 62 ? -20.29994 -6.99118 -7.15514 0.215 13.70472 233 VAL A CA 1
ATOM 449 C C A VAL A 1 62 ? -19.90819 -8.36527 -6.63098 0.785 13.71309 233 VAL A C 1
ATOM 450 C C B VAL A 1 62 ? -19.94053 -8.42337 -6.78245 0.215 13.97139 233 VAL A C 1
ATOM 451 O O A VAL A 1 62 ? -18.72927 -8.72128 -6.61434 0.785 14.23288 233 VAL A O 1
ATOM 452 O O B VAL A 1 62 ? -18.80863 -8.87353 -6.98542 0.215 13.72465 233 VAL A O 1
ATOM 459 N N . MET A 1 63 ? -20.90667 -9.13184 -6.20271 1.000 12.61051 234 MET A N 1
ATOM 460 C CA . MET A 1 63 ? -20.71850 -10.51040 -5.77109 1.000 12.90492 234 MET A CA 1
ATOM 461 C C . MET A 1 63 ? -21.53156 -11.43647 -6.66530 1.000 11.46957 234 MET A C 1
ATOM 462 O O . MET A 1 63 ? -22.71671 -11.18486 -6.91755 1.000 12.76245 234 MET A O 1
ATOM 467 N N . ILE A 1 64 ? -20.89572 -12.51283 -7.12647 1.000 11.26754 235 ILE A N 1
ATOM 468 C CA . ILE A 1 64 ? -21.59058 -13.51426 -7.93015 1.000 13.47444 235 ILE A CA 1
ATOM 469 C C . ILE A 1 64 ? -22.52939 -14.31856 -7.03868 1.000 14.13378 235 ILE A C 1
ATOM 470 O O . ILE A 1 64 ? -22.09256 -14.98949 -6.09549 1.000 14.64603 235 ILE A O 1
ATOM 475 N N . VAL A 1 65 ? -23.82921 -14.26312 -7.34155 1.000 12.14528 236 VAL A N 1
ATOM 476 C CA . VAL A 1 65 ? -24.85498 -14.95540 -6.56977 1.000 14.07055 236 VAL A CA 1
ATOM 477 C C . VAL A 1 65 ? -25.77325 -15.80779 -7.43151 1.000 13.95652 236 VAL A C 1
ATOM 478 O O . VAL A 1 65 ? -26.64949 -16.49171 -6.89717 1.000 14.71374 236 VAL A O 1
ATOM 482 N N . ASP A 1 66 ? -25.59538 -15.80437 -8.74829 1.000 12.34087 237 ASP A N 1
ATOM 483 C CA . ASP A 1 66 ? -26.54582 -16.43870 -9.64515 1.000 14.68741 237 ASP A CA 1
ATOM 484 C C . ASP A 1 66 ? -25.81452 -16.70926 -10.94978 1.000 12.85607 237 ASP A C 1
ATOM 485 O O . ASP A 1 66 ? -24.75287 -16.13747 -11.21272 1.000 12.68887 237 ASP A O 1
ATOM 490 N N . GLU A 1 67 ? -26.36162 -17.62014 -11.74527 1.000 12.71992 238 GLU A N 1
ATOM 491 C CA . GLU A 1 67 ? -25.83725 -17.84368 -13.08622 1.000 12.64008 238 GLU A CA 1
ATOM 492 C C . GLU A 1 67 ? -26.73704 -17.19637 -14.12758 1.000 15.14616 238 GLU A C 1
ATOM 493 O O . GLU A 1 67 ? -27.92667 -16.96077 -13.90789 1.000 14.07232 238 GLU A O 1
ATOM 499 N N . CYS A 1 68 ? -26.14994 -16.92263 -15.28689 1.000 15.07365 239 CYS A N 1
ATOM 500 C CA . CYS A 1 68 ? -26.88508 -16.35075 -16.40759 1.000 17.24148 239 CYS A CA 1
ATOM 501 C C . CYS A 1 68 ? -26.85205 -17.33960 -17.56523 1.000 17.65140 239 CYS A C 1
ATOM 502 O O . CYS A 1 68 ? -25.85317 -17.40502 -18.30416 1.000 18.55764 239 CYS A O 1
ATOM 505 N N . PRO A 1 69 ? -27.90264 -18.13772 -17.76267 1.000 18.09900 240 PRO A N 1
ATOM 506 C CA . PRO A 1 69 ? -27.87573 -19.11243 -18.87045 1.000 20.61754 240 PRO A CA 1
ATOM 507 C C . PRO A 1 69 ? -27.94540 -18.48705 -20.26025 1.000 20.65336 240 PRO A C 1
ATOM 508 O O . PRO A 1 69 ? -27.46393 -19.09704 -21.22426 1.000 30.30122 240 PRO A O 1
ATOM 512 N N . GLY A 1 70 ? -28.50494 -17.28821 -20.39733 1.000 22.25410 241 GLY A N 1
ATOM 513 C CA . GLY A 1 70 ? -28.62501 -16.62448 -21.68374 1.000 23.87149 241 GLY A CA 1
ATOM 514 C C . GLY A 1 70 ? -27.46967 -15.72424 -22.06796 1.000 28.78549 241 GLY A C 1
ATOM 515 O O . GLY A 1 70 ? -27.55745 -15.01314 -23.07574 1.000 27.15934 241 GLY A O 1
ATOM 516 N N . CYS A 1 71 ? -26.37985 -15.75014 -21.31098 1.000 22.73939 242 CYS A N 1
ATOM 517 C CA . CYS A 1 71 ? -25.26107 -14.84002 -21.47839 1.000 24.16004 242 CYS A CA 1
ATOM 518 C C . CYS A 1 71 ? -24.18319 -15.47011 -22.35677 1.000 21.52452 242 CYS A C 1
ATOM 519 O O . CYS A 1 71 ? -24.05572 -16.69278 -22.44525 1.000 25.19158 242 CYS A O 1
ATOM 522 N N . GLY A 1 72 ? -23.39873 -14.62124 -23.00410 1.000 20.98631 243 GLY A N 1
ATOM 523 C CA . GLY A 1 72 ? -22.25397 -15.06580 -23.77405 1.000 25.61145 243 GLY A CA 1
ATOM 524 C C . GLY A 1 72 ? -20.97282 -15.16164 -22.96056 1.000 23.89902 243 GLY A C 1
ATOM 525 O O . GLY A 1 72 ? -20.98016 -15.25762 -21.73039 1.000 23.24245 243 GLY A O 1
ATOM 526 N N . THR A 1 73 ? -19.85023 -15.13154 -23.67511 1.000 25.06067 244 THR A N 1
ATOM 527 C CA . THR A 1 73 ? -18.53859 -15.20959 -23.04480 1.000 23.67041 244 THR A CA 1
ATOM 528 C C . THR A 1 73 ? -18.28806 -13.97365 -22.18645 1.000 23.24504 244 THR A C 1
ATOM 529 O O . THR A 1 73 ? -18.51190 -12.84426 -22.63444 1.000 25.23264 244 THR A O 1
ATOM 533 N N . ASN A 1 74 ? -17.83189 -14.19385 -20.94350 1.000 23.37059 245 ASN A N 1
ATOM 534 C CA . ASN A 1 74 ? -17.43950 -13.12843 -20.01058 1.000 24.97787 245 ASN A CA 1
ATOM 535 C C . ASN A 1 74 ? -18.60388 -12.23002 -19.60472 1.000 29.37089 245 ASN A C 1
ATOM 536 O O . ASN A 1 74 ? -18.39904 -11.13935 -19.06067 1.000 28.92340 245 ASN A O 1
ATOM 541 N N . HIS A 1 75 ? -19.82439 -12.67279 -19.85114 1.000 25.57192 246 HIS A N 1
ATOM 542 C CA . HIS A 1 75 ? -20.99379 -11.81860 -19.76839 1.000 23.25360 246 HIS A CA 1
ATOM 543 C C . HIS A 1 75 ? -21.50986 -11.81557 -18.33301 1.000 18.58085 246 HIS A C 1
ATOM 544 O O . HIS A 1 75 ? -21.66232 -12.87262 -17.70885 1.000 22.41761 246 HIS A O 1
ATOM 551 N N . LEU A 1 76 ? -21.75916 -10.62328 -17.80941 1.000 15.59673 247 LEU A N 1
ATOM 552 C CA . LEU A 1 76 ? -22.35815 -10.45837 -16.49798 1.000 13.98241 247 LEU A CA 1
ATOM 553 C C . LEU A 1 76 ? -23.79024 -9.98219 -16.66307 1.000 13.83732 247 LEU A C 1
ATOM 554 O O . LEU A 1 76 ? -24.07234 -9.11132 -17.49057 1.000 16.19644 247 LEU A O 1
ATOM 559 N N . ASP A 1 77 ? -24.69034 -10.51613 -15.84691 1.000 15.06993 248 ASP A N 1
ATOM 560 C CA . ASP A 1 77 ? -26.05160 -9.99461 -15.75631 1.000 13.88574 248 ASP A CA 1
ATOM 561 C C . ASP A 1 77 ? -26.11421 -9.28574 -14.40432 1.000 15.07119 248 ASP A C 1
ATOM 562 O O . ASP A 1 77 ? -26.36793 -9.90182 -13.36680 1.000 13.58830 248 ASP A O 1
ATOM 567 N N . LEU A 1 78 ? -25.81694 -7.99277 -14.41602 1.000 13.40868 249 LEU A N 1
ATOM 568 C CA . LEU A 1 78 ? -25.76535 -7.21632 -13.18439 1.000 13.70916 249 LEU A CA 1
ATOM 569 C C . LEU A 1 78 ? -27.16122 -7.04994 -12.59453 1.000 13.88134 249 LEU A C 1
ATOM 570 O O . LEU A 1 78 ? -28.16637 -7.01950 -13.30803 1.000 15.26157 249 LEU A O 1
ATOM 575 N N . PHE A 1 79 ? -27.22993 -6.94764 -11.26830 1.000 12.82992 250 PHE A N 1
ATOM 576 C CA . PHE A 1 79 ? -28.48362 -6.51562 -10.67688 1.000 12.47750 250 PHE A CA 1
ATOM 577 C C . PHE A 1 79 ? -28.79547 -5.10487 -11.17624 1.000 14.87234 250 PHE A C 1
ATOM 578 O O . PHE A 1 79 ? -27.89064 -4.32869 -11.50597 1.000 15.29289 250 PHE A O 1
ATOM 586 N N . GLU A 1 80 ? -30.09173 -4.77418 -11.23044 1.000 15.08097 251 GLU A N 1
ATOM 587 C CA . GLU A 1 80 ? -30.51284 -3.48369 -11.78476 1.000 15.38448 251 GLU A CA 1
ATOM 588 C C . GLU A 1 80 ? -29.80491 -2.31430 -11.10837 1.000 14.77502 251 GLU A C 1
ATOM 589 O O . GLU A 1 80 ? -29.33141 -1.39194 -11.78293 1.000 16.58901 251 GLU A O 1
ATOM 595 N N . ASP A 1 81 ? -29.72265 -2.33376 -9.77344 1.000 16.86406 252 ASP A N 1
ATOM 596 C CA . ASP A 1 81 ? -29.09831 -1.21728 -9.06973 1.000 16.43933 252 ASP A CA 1
ATOM 597 C C . ASP A 1 81 ? -27.58969 -1.15420 -9.30060 1.000 15.58467 252 ASP A C 1
ATOM 598 O O . ASP A 1 81 ? -27.01115 -0.05796 -9.28142 1.000 17.45209 252 ASP A O 1
ATOM 603 N N . ALA A 1 82 ? -26.94187 -2.29872 -9.55497 1.000 14.79140 253 ALA A N 1
ATOM 604 C CA . A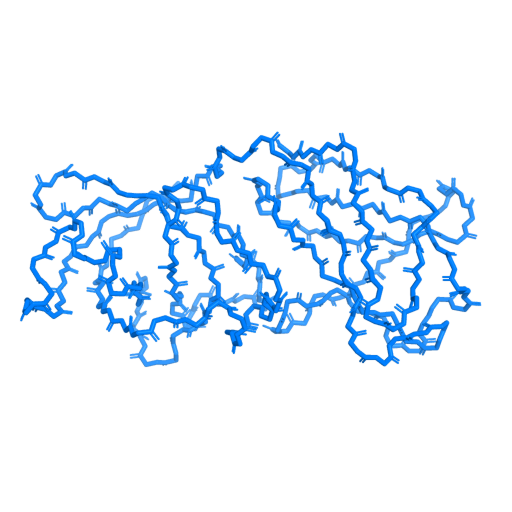LA A 1 82 ? -25.52872 -2.27754 -9.92056 1.000 15.07596 253 ALA A CA 1
ATOM 605 C C . ALA A 1 82 ? -25.33546 -1.59551 -11.26839 1.000 14.58257 253 ALA A C 1
ATOM 606 O O . ALA A 1 82 ? -24.48119 -0.71631 -11.42031 1.000 14.73907 253 ALA A O 1
ATOM 608 N N . PHE A 1 83 ? -26.10595 -2.02711 -12.26510 1.000 14.41442 254 PHE A N 1
ATOM 609 C CA . PHE A 1 83 ? -26.00886 -1.45057 -13.60023 1.000 14.36439 254 PHE A CA 1
ATOM 610 C C . PHE A 1 83 ? -26.20214 0.05942 -13.54842 1.000 14.66152 254 PHE A C 1
ATOM 611 O O . PHE A 1 83 ? -25.47380 0.80682 -14.20992 1.000 14.22310 254 PHE A O 1
ATOM 619 N N . ALA A 1 84 ? -27.16778 0.51961 -12.74324 1.000 15.05216 255 ALA A N 1
ATOM 620 C CA . ALA A 1 84 ? -27.50170 1.94023 -12.65409 1.000 14.77913 255 ALA A CA 1
ATOM 621 C C . ALA A 1 84 ? -26.32965 2.79168 -12.16968 1.000 15.14680 255 ALA A C 1
ATOM 622 O O . ALA A 1 84 ? -26.25987 3.98520 -12.48352 1.000 17.22979 255 ALA A O 1
ATOM 624 N N . GLN A 1 85 ? -25.40556 2.20861 -11.40403 1.000 13.91091 256 GLN A N 1
ATOM 625 C CA . GLN A 1 85 ? -24.20033 2.93214 -11.01756 1.000 15.11981 256 GLN A CA 1
ATOM 626 C C . GLN A 1 85 ? -23.25102 3.16234 -12.18456 1.000 16.85673 256 GLN A C 1
ATOM 627 O O . GLN A 1 85 ? -22.40948 4.06134 -12.11486 1.000 16.78666 256 GLN A O 1
ATOM 633 N N . LEU A 1 86 ? -23.34760 2.35590 -13.23792 1.000 14.78972 257 LEU A N 1
ATOM 634 C CA . LEU A 1 86 ? -22.42559 2.42624 -14.36282 1.000 15.82821 257 LEU A CA 1
ATOM 635 C C . LEU A 1 86 ? -23.01565 3.10559 -15.58469 1.000 16.31725 257 LEU A C 1
ATOM 636 O O . LEU A 1 86 ? -22.26309 3.66703 -16.38388 1.000 16.48098 257 LEU A O 1
ATOM 641 N N . ALA A 1 87 ? -24.33360 3.06253 -15.75060 1.000 15.46966 258 ALA A N 1
ATOM 642 C CA . ALA A 1 87 ? -24.99628 3.64375 -16.91142 1.000 15.71576 258 ALA A CA 1
ATOM 643 C C . ALA A 1 87 ? -26.48415 3.70614 -16.60902 1.000 16.99520 258 ALA A C 1
ATOM 644 O O . ALA A 1 87 ? -26.98120 2.99263 -15.73708 1.000 18.50996 258 ALA A O 1
ATOM 646 N N . ALA A 1 88 ? -27.20225 4.54653 -17.35246 1.000 17.75982 259 ALA A N 1
ATOM 647 C CA . ALA A 1 88 ? -28.65098 4.53364 -17.21339 1.000 19.39731 259 ALA A CA 1
ATOM 648 C C . ALA A 1 88 ? -29.17923 3.16625 -17.62500 1.000 17.88423 259 ALA A C 1
ATOM 649 O O . ALA A 1 88 ? -28.74230 2.59717 -18.62608 1.000 18.01279 259 ALA A O 1
ATOM 651 N N . THR A 1 89 ? -30.11250 2.62103 -16.83530 1.000 17.34634 260 THR A N 1
ATOM 652 C CA . THR A 1 89 ? -30.61340 1.28062 -17.12967 1.000 19.25942 260 THR A CA 1
ATOM 653 C C . THR A 1 89 ? -31.28413 1.18836 -18.49741 1.000 19.11600 260 THR A C 1
ATOM 654 O O . THR A 1 89 ? -31.34075 0.09497 -19.07104 1.000 18.74756 260 THR A O 1
ATOM 658 N N . SER A 1 90 ? -31.76655 2.31117 -19.04193 1.000 19.08615 261 SER A N 1
ATOM 659 C CA . SER A 1 90 ? -32.37235 2.30256 -20.36662 1.000 19.09387 261 SER A CA 1
ATOM 660 C C . SER A 1 90 ? -31.37744 1.93333 -21.45903 1.000 22.82937 261 SER A C 1
ATOM 661 O O . SER A 1 90 ? -31.79696 1.56199 -22.56174 1.000 22.10385 261 SER A O 1
ATOM 664 N N A VAL A 1 91 ? -30.07492 2.04096 -21.17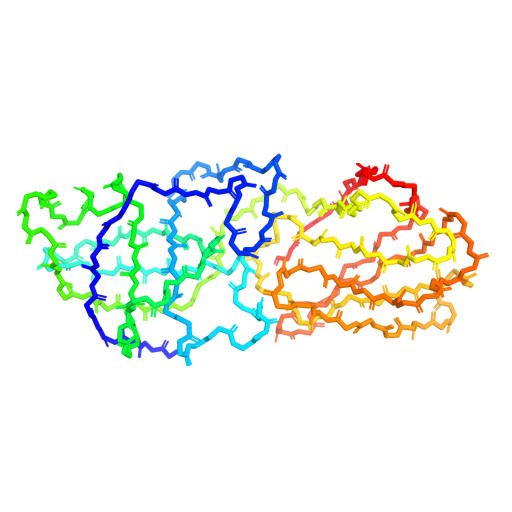840 0.765 17.98566 262 VAL A N 1
ATOM 665 N N B VAL A 1 91 ? -30.07202 2.03685 -21.19801 0.235 19.61154 262 VAL A N 1
ATOM 666 C CA A VAL A 1 91 ? -29.04481 1.63479 -22.13396 0.765 20.68041 262 VAL A CA 1
ATOM 667 C CA B VAL A 1 91 ? -29.10533 1.62919 -22.21249 0.235 20.80459 262 VAL A CA 1
ATOM 668 C C A VAL A 1 91 ? -29.10019 0.13340 -22.38688 0.765 20.06819 262 VAL A C 1
ATOM 669 C C B VAL A 1 91 ? -29.08309 0.11629 -22.39286 0.235 20.31063 262 VAL A C 1
ATOM 670 O O A VAL A 1 91 ? -28.77402 -0.33736 -23.48514 0.765 20.47712 262 VAL A O 1
ATOM 671 O O B VAL A 1 91 ? -28.67216 -0.37268 -23.45228 0.235 20.66498 262 VAL A O 1
ATOM 678 N N . GLY A 1 92 ? -29.51504 -0.63796 -21.38918 1.000 18.04136 263 GLY A N 1
ATOM 679 C CA . GLY A 1 92 ? -29.67238 -2.08143 -21.54779 1.000 19.67869 263 GLY A CA 1
ATOM 680 C C . GLY A 1 92 ? -28.42464 -2.92594 -21.46805 1.000 19.96887 263 GLY A C 1
ATOM 681 O O . GLY A 1 92 ? -28.40341 -3.93016 -20.74995 1.000 20.48658 263 GLY A O 1
ATOM 682 N N . VAL A 1 93 ? -27.38041 -2.55537 -22.20436 1.000 16.72058 264 VAL A N 1
ATOM 683 C CA . VAL A 1 93 ? -26.13250 -3.31430 -22.21021 1.000 16.93642 264 VAL A CA 1
ATOM 684 C C . VAL A 1 93 ? -24.97380 -2.33815 -22.35915 1.000 15.46918 264 VAL A C 1
ATOM 685 O O . VAL A 1 93 ? -25.07543 -1.34117 -23.08097 1.000 17.89064 264 VAL A O 1
ATOM 689 N N . ILE A 1 94 ? -23.87601 -2.62466 -21.65214 1.000 15.63068 265 ILE A N 1
ATOM 690 C CA . ILE A 1 94 ? -22.67054 -1.80935 -21.70259 1.000 17.06269 265 ILE A CA 1
ATOM 691 C C . ILE A 1 94 ? -21.47009 -2.73942 -21.76729 1.000 16.65104 265 ILE A C 1
ATOM 692 O O . ILE A 1 94 ? -21.54423 -3.91021 -21.39573 1.000 17.70302 265 ILE A O 1
ATOM 697 N N . ASN A 1 95 ? -20.35536 -2.20950 -22.26351 1.000 16.18999 266 ASN A N 1
ATOM 698 C CA . ASN A 1 95 ? -19.09254 -2.92481 -22.19240 1.000 17.27371 266 ASN A CA 1
ATOM 699 C C . ASN A 1 95 ? -18.43752 -2.62883 -20.85236 1.000 18.56633 266 ASN A C 1
ATOM 700 O O . ASN A 1 95 ? -18.40140 -1.47163 -20.41525 1.000 19.47816 266 ASN A O 1
ATOM 705 N N . VAL A 1 96 ? -17.93503 -3.67202 -20.19684 1.000 16.78520 267 VAL A N 1
ATOM 706 C CA . VAL A 1 96 ? -17.26957 -3.51783 -18.91025 1.000 18.02883 267 VAL A CA 1
ATOM 707 C C . VAL A 1 96 ? -15.94056 -4.25556 -18.92935 1.000 20.16485 267 VAL A C 1
ATOM 708 O O . VAL A 1 96 ? -15.70841 -5.15908 -19.73725 1.000 22.03602 267 VAL A O 1
ATOM 712 N N . ASP A 1 97 ? -15.06594 -3.85670 -18.01014 1.000 20.09536 268 ASP A N 1
ATOM 713 C CA . ASP A 1 97 ? -13.83898 -4.57643 -17.71028 1.000 19.92462 268 ASP A CA 1
ATOM 714 C C . ASP A 1 97 ? -13.92161 -5.00616 -16.25797 1.000 20.18082 268 ASP A C 1
ATOM 715 O O . ASP A 1 97 ? -14.29372 -4.20254 -15.39661 1.000 18.95900 268 ASP A O 1
ATOM 720 N N . TRP A 1 98 ? -13.60193 -6.26441 -15.98168 1.000 19.27483 269 TRP A N 1
ATOM 721 C CA . TRP A 1 98 ? -13.80712 -6.76890 -14.63801 1.000 15.81396 269 TRP A CA 1
ATOM 722 C C . TRP A 1 98 ? -12.71323 -7.74510 -14.23155 1.000 21.47256 269 TRP A C 1
ATOM 723 O O . TRP A 1 98 ? -12.09375 -8.39933 -15.07385 1.000 21.70708 269 TRP A O 1
ATOM 734 N N A SER A 1 99 ? -12.48147 -7.83131 -12.92452 0.645 20.91293 270 SER A N 1
ATOM 735 N N B SER A 1 99 ? -12.47405 -7.82574 -12.92065 0.355 20.41650 270 SER A N 1
ATOM 736 C CA A SER A 1 99 ? -11.52373 -8.78300 -12.38779 0.645 19.17662 270 SER A CA 1
ATOM 737 C CA B SER A 1 99 ? -11.47373 -8.72083 -12.35229 0.355 19.24977 270 SER A CA 1
ATOM 738 C C A SER A 1 99 ? -11.98023 -9.21555 -11.00432 0.645 16.95481 270 SER A C 1
ATOM 739 C C B SER A 1 99 ? -11.94734 -9.19069 -10.98448 0.355 17.38127 270 SER A C 1
ATOM 740 O O A SER A 1 99 ? -12.71604 -8.50354 -10.31594 0.645 17.54917 270 SER A O 1
ATOM 741 O O B SER A 1 99 ? -12.65798 -8.46975 -10.28010 0.355 17.38238 270 SER A O 1
ATOM 746 N N . PHE A 1 100 ? -11.53549 -10.39872 -10.60465 1.000 17.91813 271 PHE A N 1
ATOM 747 C CA . PHE A 1 100 ? -11.84781 -10.89918 -9.27389 1.000 18.27350 271 PHE A CA 1
ATOM 748 C C . PHE A 1 100 ? -11.04894 -10.13861 -8.21777 1.000 18.25895 271 PHE A C 1
ATOM 749 O O . PHE A 1 100 ? -9.86362 -9.86273 -8.39974 1.000 19.49238 271 PHE A O 1
ATOM 757 N N . VAL A 1 101 ? -11.70434 -9.79721 -7.11054 1.000 16.55207 272 VAL A N 1
ATOM 758 C CA . VAL A 1 101 ? -11.07342 -9.06023 -6.01033 1.000 17.63184 272 VAL A CA 1
ATOM 759 C C . VAL A 1 101 ? -11.57070 -9.60598 -4.67767 1.000 17.28882 272 VAL A C 1
ATOM 760 O O . VAL A 1 101 ? -12.66044 -10.18576 -4.59157 1.000 17.57142 272 VAL A O 1
ATOM 764 N N . PRO A 1 102 ? -10.80523 -9.38859 -3.60282 1.000 17.06510 273 PRO A N 1
ATOM 765 C CA . PRO A 1 102 ? -11.35646 -9.64175 -2.26611 1.000 17.23202 273 PRO A CA 1
ATOM 766 C C . PRO A 1 102 ? -12.56546 -8.74994 -2.04653 1.000 15.91090 273 PRO A C 1
ATOM 767 O O . PRO A 1 102 ? -12.65106 -7.64509 -2.58798 1.000 17.21569 273 PRO A O 1
ATOM 771 N N . CYS A 1 103 ? -13.51953 -9.23920 -1.25701 1.000 15.17605 274 CYS A N 1
ATOM 772 C CA . CYS A 1 103 ? -14.77179 -8.50688 -1.10330 1.000 16.04136 274 CYS A CA 1
ATOM 773 C C . CYS A 1 103 ? -14.65243 -7.28269 -0.20768 1.000 16.52434 274 CYS A C 1
ATOM 774 O O . CYS A 1 103 ? -15.48785 -6.37793 -0.31961 1.000 18.71221 274 CYS A O 1
ATOM 777 N N . GLY A 1 104 ? -13.65862 -7.23414 0.67729 1.000 15.94318 275 GLY A N 1
ATOM 778 C CA . GLY A 1 104 ? -13.63297 -6.17742 1.66628 1.000 17.35949 275 GLY A CA 1
ATOM 779 C C . GLY A 1 104 ? -14.62222 -6.37342 2.78800 1.000 17.39697 275 GLY A C 1
ATOM 780 O O . GLY A 1 104 ? -15.03712 -5.39249 3.41399 1.000 21.08125 275 GLY A O 1
ATOM 781 N N . ILE A 1 105 ? -15.00731 -7.61741 3.06379 1.000 15.04729 276 ILE A N 1
ATOM 782 C CA . ILE A 1 105 ? -15.93863 -7.95218 4.13713 1.000 15.07108 276 ILE A CA 1
ATOM 783 C C . ILE A 1 105 ? -15.13758 -8.20640 5.40646 1.000 17.75819 276 ILE A C 1
ATOM 784 O O . ILE A 1 105 ? -14.18674 -9.00018 5.40076 1.000 17.83873 276 ILE A O 1
ATOM 789 N N . ASP A 1 106 ? -15.53122 -7.55483 6.50385 1.000 16.24844 277 ASP A N 1
ATOM 790 C CA . ASP A 1 106 ? -14.81746 -7.67192 7.77042 1.000 17.50409 277 ASP A CA 1
ATOM 791 C C . ASP A 1 106 ? -15.62145 -8.37175 8.85931 1.000 17.38123 277 ASP A C 1
ATOM 792 O O . ASP A 1 106 ? -15.22657 -8.33274 10.02955 1.000 21.99009 277 ASP A O 1
ATOM 797 N N . THR A 1 107 ? -16.72464 -8.98890 8.51691 1.000 15.76079 278 THR A N 1
ATOM 798 C CA . THR A 1 107 ? -17.49927 -9.78513 9.45112 1.000 15.90710 278 THR A CA 1
ATOM 799 C C . THR A 1 107 ? -17.25008 -11.26162 9.16450 1.000 17.10730 278 THR A C 1
ATOM 800 O O . THR A 1 107 ? -16.73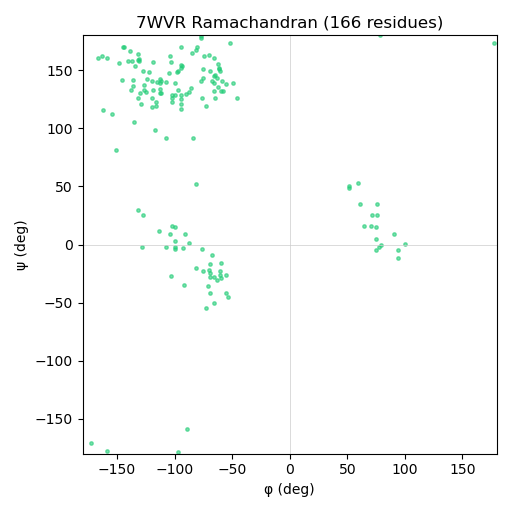582 -11.60816 8.09810 1.000 16.36520 278 THR A O 1
ATOM 804 N N . PRO A 1 108 ? -17.55583 -12.16334 10.10138 1.000 15.76880 279 PRO A N 1
ATOM 805 C CA . PRO A 1 108 ? -17.12300 -13.55880 9.94183 1.000 16.27438 279 PRO A CA 1
ATOM 806 C C . PRO A 1 108 ? -17.92626 -14.33467 8.90841 1.000 15.89193 279 PRO A C 1
ATOM 807 O O . PRO A 1 108 ? -19.03751 -13.97014 8.51237 1.000 15.50640 279 PRO A O 1
ATOM 811 N N . ILE A 1 109 ? -17.32586 -15.44720 8.48755 1.000 14.88164 280 ILE A N 1
ATOM 812 C CA . ILE A 1 109 ? -18.02425 -16.44696 7.68672 1.000 15.96991 280 ILE A CA 1
ATOM 813 C C . ILE A 1 109 ? -19.12066 -17.10969 8.51678 1.000 17.02473 280 ILE A C 1
ATOM 814 O O . ILE A 1 109 ? -19.00759 -17.25247 9.74281 1.000 16.62399 280 ILE A O 1
ATOM 819 N N A THR A 1 110 ? -20.20642 -17.48990 7.85622 0.447 15.68092 281 THR A N 1
ATOM 820 N N B THR A 1 110 ? -20.19604 -17.52548 7.83951 0.553 15.72509 281 THR A N 1
ATOM 821 C CA A THR A 1 110 ? -21.16626 -18.39813 8.45643 0.447 15.45417 281 THR A CA 1
ATOM 822 C CA B THR A 1 110 ? -21.25893 -18.33909 8.42204 0.553 14.94338 281 THR A CA 1
ATOM 823 C C A THR A 1 110 ? -21.24579 -19.66620 7.62143 0.447 14.97998 281 THR A C 1
ATOM 824 C C B THR A 1 110 ? -21.42378 -19.61245 7.59755 0.553 14.15087 281 THR A C 1
ATOM 825 O O A THR A 1 110 ? -20.89724 -19.68863 6.43585 0.447 13.55235 281 THR A O 1
ATOM 826 O O B THR A 1 110 ? -21.29548 -19.58624 6.37015 0.553 16.28229 281 THR A O 1
ATOM 833 N N . LEU A 1 111 ? -21.69091 -20.72993 8.27264 1.000 14.75809 282 LEU A N 1
ATOM 834 C CA . LEU A 1 111 ? -21.95753 -22.00665 7.62724 1.000 13.79360 282 LEU A CA 1
ATOM 835 C C . LEU A 1 111 ? -23.45003 -22.29041 7.72399 1.000 16.22810 282 LEU A C 1
ATOM 836 O O . LEU A 1 111 ? -24.05392 -22.09309 8.78004 1.000 18.15430 282 LEU A O 1
ATOM 841 N N . LYS A 1 112 ? -24.04807 -22.75390 6.62358 1.000 15.50686 283 LYS A N 1
ATOM 842 C CA . LYS A 1 112 ? -25.48809 -22.99612 6.55448 1.000 16.14481 283 LYS A CA 1
ATOM 843 C C . LYS A 1 112 ? -25.74368 -24.39769 6.02351 1.000 15.12159 283 LYS A C 1
ATOM 844 O O . LYS A 1 112 ? -25.32931 -24.71606 4.90540 1.000 14.92207 283 LYS A O 1
ATOM 850 N N . ASN A 1 113 ? -26.42721 -25.22634 6.81416 1.000 14.63266 284 ASN A N 1
ATOM 851 C CA . ASN A 1 113 ? -26.83614 -26.55182 6.35212 1.000 13.44517 284 ASN A CA 1
ATOM 852 C C . ASN A 1 113 ? -28.04812 -26.45085 5.43255 1.000 15.96978 284 ASN A C 1
ATOM 853 O O . ASN A 1 113 ? -28.97894 -25.67671 5.68048 1.000 18.19699 284 ASN A O 1
ATOM 858 N N . LYS A 1 114 ? -28.04916 -27.27003 4.38614 1.000 14.59868 285 LYS A N 1
ATOM 859 C CA . LYS A 1 114 ? -29.21540 -27.37215 3.51906 1.000 15.06924 285 LYS A CA 1
ATOM 860 C C . LYS A 1 114 ? -30.40122 -27.96688 4.28973 1.000 17.10517 285 LYS A C 1
ATOM 861 O O . LYS A 1 114 ? -30.24690 -28.61650 5.33124 1.000 16.87673 285 LYS A O 1
ATOM 867 N N . ASP A 1 115 ? -31.60237 -27.74275 3.76521 1.000 16.74200 286 ASP A N 1
ATOM 868 C CA . ASP A 1 115 ? -32.79202 -28.35636 4.34250 1.000 16.95935 286 ASP A CA 1
ATOM 869 C C . ASP A 1 115 ? -32.71803 -29.87093 4.17403 1.000 19.23254 286 ASP A C 1
ATOM 870 O O . ASP A 1 115 ? -32.51650 -30.37049 3.06313 1.000 18.51014 286 ASP A O 1
ATOM 875 N N . GLY A 1 116 ? -32.86052 -30.60369 5.27863 1.000 17.05598 287 GLY A N 1
ATOM 876 C CA . GLY A 1 116 ? -32.93828 -32.05105 5.23790 1.000 17.42042 287 GLY A CA 1
ATOM 877 C C . GLY A 1 116 ? -31.66271 -32.79268 5.58085 1.000 16.51791 287 GLY A C 1
ATOM 878 O O . GLY A 1 116 ? -31.67503 -34.03170 5.58917 1.000 17.44380 287 GLY A O 1
ATOM 879 N N . THR A 1 117 ? -30.57948 -32.08619 5.89683 1.000 17.39660 288 THR A N 1
ATOM 880 C CA . THR A 1 117 ? -29.31983 -32.73735 6.23954 1.000 16.89878 288 THR A CA 1
ATOM 881 C C . THR A 1 117 ? -29.40809 -33.43694 7.59572 1.000 16.22204 288 THR A C 1
ATOM 882 O O . THR A 1 117 ? -30.29639 -33.16746 8.40937 1.000 18.27004 288 THR A O 1
ATOM 886 N N . SER A 1 118 ? -28.46225 -34.33815 7.83504 1.000 15.48895 289 SER A N 1
ATOM 887 C CA . SER A 1 118 ? -28.40391 -35.12526 9.06787 1.000 16.73867 289 SER A CA 1
ATOM 888 C C . SER A 1 118 ? -27.09342 -35.90619 9.05755 1.000 15.77374 289 SER A C 1
ATOM 889 O O . SER A 1 118 ? -26.24662 -35.71297 8.17860 1.000 18.19684 289 SER A O 1
ATOM 892 N N . ALA A 1 119 ? -26.94104 -36.83270 10.01380 1.000 17.07955 290 ALA A N 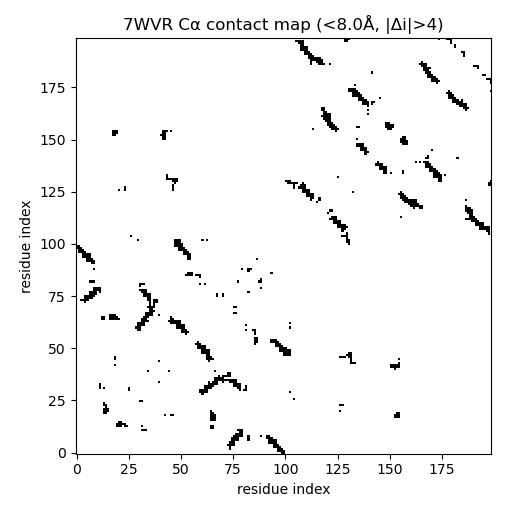1
ATOM 893 C CA . ALA A 1 119 ? -25.80351 -37.74872 9.98158 1.000 16.78445 290 ALA A CA 1
ATOM 894 C C . ALA A 1 119 ? -25.78377 -38.59641 8.71525 1.000 18.57012 290 ALA A C 1
ATOM 895 O O . ALA A 1 119 ? -24.74127 -39.17111 8.38018 1.000 18.48141 290 ALA A O 1
ATOM 897 N N . TYR A 1 120 ? -26.90424 -38.66020 7.99476 1.000 16.92091 291 TYR A N 1
ATOM 898 C CA . TYR A 1 120 ? -27.04548 -39.48074 6.80114 1.000 18.35616 291 TYR A CA 1
ATOM 899 C C . TYR A 1 120 ? -26.88209 -38.70322 5.50276 1.000 14.28861 291 TYR A C 1
ATOM 900 O O . TYR A 1 120 ? -26.91649 -39.31490 4.43549 1.000 15.97701 291 TYR A O 1
ATOM 909 N N . TRP A 1 121 ? -26.70889 -37.38635 5.56022 1.000 14.03015 292 TRP A N 1
ATOM 910 C CA . TRP A 1 121 ? -26.49816 -36.57859 4.35308 1.000 14.08422 292 TRP A CA 1
ATOM 911 C C . TRP A 1 121 ? -25.91346 -35.24274 4.77740 1.000 13.69785 292 TRP A C 1
ATOM 912 O O . TRP A 1 121 ? -26.58182 -34.47565 5.47607 1.000 14.72647 292 TRP A O 1
ATOM 923 N N . PHE A 1 122 ? -24.68466 -34.95824 4.35801 1.000 13.07430 293 PHE A N 1
ATOM 924 C CA . PHE A 1 122 ? -24.02698 -33.70042 4.67938 1.000 13.13144 293 PHE A CA 1
ATOM 925 C C . PHE A 1 122 ? -24.14657 -32.77238 3.47739 1.000 13.80487 293 PHE A C 1
ATOM 926 O O . PHE A 1 122 ? -23.82977 -33.16737 2.35348 1.000 14.60645 293 PHE A O 1
ATOM 934 N N . SER A 1 123 ? -24.61411 -31.54746 3.70650 1.000 14.42725 294 SER A N 1
ATOM 935 C CA . SER A 1 123 ? -24.63800 -30.56229 2.62669 1.000 12.77865 294 SER A CA 1
ATOM 936 C C . SER A 1 123 ? -24.59342 -29.19310 3.28343 1.000 12.92025 294 SER A C 1
ATOM 937 O O . SER A 1 123 ? -25.54344 -28.80424 3.97358 1.000 15.22617 294 SER A O 1
ATOM 940 N N . MET A 1 124 ? -23.48940 -28.48109 3.08583 1.000 12.16459 295 MET A N 1
ATOM 941 C CA . MET A 1 124 ? -23.25035 -27.25423 3.82796 1.000 12.13132 295 MET A CA 1
ATOM 942 C C . MET A 1 124 ? -22.72307 -26.18034 2.88717 1.000 13.48592 295 MET A C 1
ATOM 943 O O . MET A 1 124 ? -21.91243 -26.45660 1.99624 1.000 12.60653 295 MET A O 1
ATOM 948 N N . GLN A 1 125 ? -23.18042 -24.95372 3.11176 1.000 12.74623 296 GLN A N 1
ATOM 949 C CA . GLN A 1 125 ? -22.83107 -23.80848 2.29052 1.000 12.57808 296 GLN A CA 1
ATOM 950 C C . GLN A 1 125 ? -21.96903 -22.85487 3.10225 1.000 12.45352 296 GLN A C 1
ATOM 951 O O . GLN A 1 125 ? -22.20840 -22.66229 4.30165 1.000 13.74084 296 GLN A O 1
ATOM 957 N N . VAL A 1 126 ? -20.95837 -22.27254 2.45440 1.000 12.37966 297 VAL A N 1
ATOM 958 C CA . VAL A 1 126 ? -20.13013 -21.23113 3.06327 1.000 13.24638 297 VAL A CA 1
ATOM 959 C C . VAL A 1 126 ? -20.70317 -19.87730 2.66680 1.000 12.52254 297 VAL A C 1
ATOM 960 O O . VAL A 1 126 ? -20.86110 -19.58505 1.47605 1.000 13.85220 297 VAL A O 1
ATOM 964 N N . VAL A 1 127 ? -20.99773 -19.04019 3.65764 1.000 12.97004 298 VAL A N 1
ATOM 965 C CA . VAL A 1 127 ? -21.66840 -17.76249 3.44772 1.000 15.01680 298 VAL A CA 1
ATOM 966 C C . VAL A 1 127 ? -20.76631 -16.64103 3.94002 1.000 14.35888 298 VAL A C 1
ATOM 967 O O . VAL A 1 127 ? -20.11228 -16.77052 4.98195 1.000 14.22640 298 VAL A O 1
ATOM 971 N N . ASN A 1 128 ? -20.73937 -15.53251 3.19802 1.000 14.18891 299 ASN A N 1
ATOM 972 C CA . ASN A 1 128 ? -20.06009 -14.30117 3.60295 1.000 14.17565 299 ASN A CA 1
ATOM 973 C C . ASN A 1 128 ? -18.54075 -14.37473 3.49237 1.000 14.13952 299 ASN A C 1
ATOM 974 O O . ASN A 1 128 ? -17.84192 -13.53087 4.06111 1.000 15.01369 299 ASN A O 1
ATOM 979 N N . ALA A 1 129 ? -17.99484 -15.35590 2.78118 1.000 13.50033 300 ALA A N 1
ATOM 980 C CA . ALA A 1 129 ? -16.54422 -15.45259 2.68031 1.000 14.87278 300 ALA A CA 1
ATOM 981 C C . ALA A 1 129 ? -15.97062 -14.26439 1.92226 1.000 14.75352 300 ALA A C 1
ATOM 982 O O . ALA A 1 129 ? -16.51279 -13.82201 0.90374 1.000 15.93980 300 ALA A O 1
ATOM 984 N N . ASN A 1 130 ? -14.84057 -13.75777 2.41629 1.000 13.84510 301 ASN A N 1
ATOM 985 C CA . ASN A 1 130 ? -14.21754 -12.57901 1.82776 1.000 15.38951 301 ASN A CA 1
ATOM 986 C C . ASN A 1 130 ? -13.38842 -12.90240 0.59229 1.000 16.24017 301 ASN A C 1
ATOM 987 O O . ASN A 1 130 ? -13.11629 -12.00525 -0.21407 1.000 18.40820 301 ASN A O 1
ATOM 992 N N . GLU A 1 131 ? -12.98034 -14.14926 0.42390 1.000 14.28044 302 GLU A N 1
ATOM 993 C CA . GLU A 1 131 ? -12.28441 -14.61243 -0.76362 1.000 15.01144 302 GLU A CA 1
ATOM 994 C C . GLU A 1 131 ? -12.96939 -15.89243 -1.20946 1.000 17.48085 302 GLU A C 1
ATOM 995 O O . GLU A 1 131 ? -13.66168 -16.53807 -0.41489 1.000 16.25251 302 GLU A O 1
ATOM 1001 N N . PRO A 1 132 ? -12.82083 -16.27092 -2.48038 1.000 15.47642 303 PRO A N 1
ATOM 1002 C CA . PRO A 1 132 ? -13.52754 -17.45518 -2.98595 1.000 16.98896 303 PRO A CA 1
ATOM 1003 C C . PRO A 1 132 ? -13.09993 -18.71605 -2.24822 1.000 14.46936 303 PRO A C 1
ATOM 1004 O O . PRO A 1 132 ? -11.97689 -18.81535 -1.74689 1.000 15.53994 303 PRO A O 1
ATOM 1008 N N . VAL A 1 133 ? -14.02009 -19.67258 -2.17922 1.000 14.33226 304 VAL A N 1
ATOM 1009 C CA . VAL A 1 133 ? -13.80798 -20.91177 -1.43056 1.000 12.96249 304 VAL A CA 1
ATOM 1010 C C . VAL A 1 133 ? -13.29606 -21.98700 -2.38066 1.000 15.08602 304 VAL A C 1
ATOM 1011 O O . VAL A 1 133 ? -13.88537 -22.22684 -3.44169 1.000 15.33247 304 VAL A O 1
ATOM 1015 N N . ALA A 1 134 ? -12.19198 -22.63522 -2.00314 1.000 13.36042 305 ALA A N 1
ATOM 1016 C CA . ALA A 1 134 ? -11.65668 -23.74430 -2.78466 1.000 13.45595 305 ALA A CA 1
ATOM 1017 C C . ALA A 1 134 ? -12.18333 -25.09781 -2.32191 1.000 13.85968 305 ALA A C 1
ATOM 1018 O O . ALA A 1 134 ? -12.38933 -25.99045 -3.15418 1.000 15.70143 305 ALA A O 1
ATOM 1020 N N . SER A 1 135 ? -12.41009 -25.27765 -1.02320 1.000 13.07429 306 SER A N 1
ATOM 1021 C CA . SER A 1 135 ? -12.89664 -26.56277 -0.54383 1.000 13.91202 306 SER A CA 1
ATOM 1022 C C . SER A 1 135 ? -13.47418 -26.40728 0.84708 1.000 13.31807 306 SER A C 1
ATOM 1023 O O . SER A 1 135 ? -13.21699 -25.42414 1.55327 1.000 13.95476 306 SER A O 1
ATOM 1026 N N . LEU A 1 136 ? -14.26621 -27.40823 1.22345 1.000 13.67203 307 LEU A N 1
ATOM 1027 C CA . LEU A 1 136 ? -14.79121 -27.56058 2.56828 1.000 12.64240 307 LEU A CA 1
ATOM 1028 C C . LEU A 1 136 ? -14.52660 -29.00163 2.96961 1.000 14.96203 307 LEU A C 1
ATOM 1029 O O . LEU A 1 136 ? -14.88106 -29.92699 2.22890 1.000 16.42755 307 LEU A O 1
ATOM 1034 N N . GLU A 1 137 ? -13.86548 -29.18695 4.11113 1.000 13.30294 308 GLU A N 1
ATOM 1035 C CA . GLU A 1 137 ? -13.56866 -30.51183 4.63844 1.000 12.43530 308 GLU A CA 1
ATOM 1036 C C . GLU A 1 137 ? -14.22876 -30.67172 5.99882 1.000 12.24643 308 GLU A C 1
ATOM 1037 O O . GLU A 1 137 ? -14.50462 -29.68886 6.69926 1.000 13.72754 308 GLU A O 1
ATOM 1043 N N . VAL A 1 138 ? -14.45657 -31.93193 6.36991 1.000 13.23733 309 VAL A N 1
ATOM 1044 C CA . VAL A 1 138 ? -15.21218 -32.29152 7.56315 1.000 13.83262 309 VAL A CA 1
ATOM 1045 C C . VAL A 1 138 ? -14.36016 -33.24542 8.38771 1.000 13.95502 309 VAL A C 1
ATOM 1046 O O . VAL A 1 138 ? -13.74365 -34.16847 7.84145 1.000 14.43450 309 VAL A O 1
ATOM 1050 N N . SER A 1 139 ? -14.33830 -33.04185 9.70443 1.000 14.18188 310 SER A N 1
ATOM 1051 C CA . SER A 1 139 ? -13.64993 -33.95821 10.60340 1.000 15.24219 310 SER A CA 1
ATOM 1052 C C . SER A 1 139 ? -14.60719 -34.45352 11.67476 1.000 17.46580 310 SER A C 1
ATOM 1053 O O . SER A 1 139 ? -15.28683 -33.65298 12.32938 1.000 15.68116 310 SER A O 1
ATOM 1056 N N . THR A 1 140 ? -14.61978 -35.76977 11.87744 1.000 15.89590 311 THR A N 1
ATOM 1057 C CA . THR A 1 140 ? -15.36761 -36.39494 12.95745 1.000 18.79742 311 THR A CA 1
ATOM 1058 C C . THR A 1 140 ? -14.46560 -36.83940 14.09773 1.000 20.70089 311 THR A C 1
ATOM 1059 O O . THR A 1 140 ? -14.92983 -37.53045 15.01311 1.000 21.55782 311 THR A O 1
ATOM 1063 N N . ASP A 1 141 ? -13.18754 -36.46293 14.06639 1.000 16.72106 312 ASP A N 1
ATOM 1064 C CA . ASP A 1 141 ? -12.22986 -36.90138 15.07299 1.000 16.25574 312 ASP A CA 1
ATOM 1065 C C . ASP A 1 141 ? -11.41469 -35.73316 15.62048 1.000 17.07136 312 ASP A C 1
ATOM 1066 O O . ASP A 1 141 ? -10.26417 -35.90801 16.03291 1.000 19.16046 312 ASP A O 1
ATOM 1071 N N . GLY A 1 142 ? -12.00203 -34.53572 15.63563 1.000 18.49848 313 GLY A N 1
ATOM 1072 C CA . GLY A 1 142 ? -11.34127 -33.39296 16.23249 1.000 18.72591 313 GLY A CA 1
ATOM 1073 C C . GLY A 1 142 ? -10.16643 -32.86582 15.45019 1.000 19.14118 313 GLY A C 1
ATOM 1074 O O . GLY A 1 142 ? -9.26977 -32.25173 16.03627 1.000 23.38799 313 GLY A O 1
ATOM 1075 N N . GLY A 1 143 ? -10.13516 -33.09205 14.13883 1.000 16.19141 314 GLY A N 1
ATOM 1076 C CA . GLY A 1 143 ? -9.04556 -32.59303 13.33047 1.000 17.32160 314 GLY A CA 1
ATOM 1077 C C . GLY A 1 143 ? -7.87430 -33.53484 13.17544 1.000 16.48734 314 GLY A C 1
ATOM 1078 O O . GLY A 1 143 ? -6.82752 -33.12366 12.65161 1.000 17.87297 314 GLY A O 1
ATOM 1079 N N . SER A 1 144 ? -8.00250 -34.78504 13.61639 1.000 15.12626 315 SER A N 1
ATOM 1080 C CA . SER A 1 144 ? -6.95362 -35.74536 13.30072 1.000 15.50173 315 SER A CA 1
ATOM 1081 C C . SER A 1 144 ? -6.97964 -36.10532 11.81665 1.000 15.15842 315 SER A C 1
ATOM 1082 O O . SER A 1 144 ? -5.91687 -36.29667 11.20864 1.000 16.05115 315 SER A O 1
ATOM 1085 N N . THR A 1 145 ? -8.16567 -36.17911 11.21588 1.000 14.65988 316 THR A N 1
ATOM 1086 C CA . THR A 1 145 ? -8.29354 -36.38220 9.77904 1.000 14.36078 316 THR A CA 1
ATOM 1087 C C . THR A 1 145 ? -9.32259 -35.41004 9.21471 1.000 16.21971 316 THR A C 1
ATOM 1088 O O . THR A 1 145 ? -10.24501 -34.98427 9.91588 1.000 16.44047 316 THR A O 1
ATOM 1092 N N . TRP A 1 146 ? -9.16955 -35.07467 7.93310 1.000 14.78913 317 TRP A N 1
ATOM 1093 C CA . TRP A 1 146 ? -10.09352 -34.19227 7.22673 1.000 16.33653 317 TRP A CA 1
ATOM 1094 C C . TRP A 1 146 ? -10.63169 -34.92963 6.01500 1.000 16.24930 317 TRP A C 1
ATOM 1095 O O . TRP A 1 146 ? -9.85275 -35.40688 5.18137 1.000 18.84092 317 TRP A O 1
ATOM 1106 N N A GLN A 1 147 ? -11.95760 -35.00947 5.91364 0.519 14.77889 318 GLN A N 1
ATOM 1107 N N B GLN A 1 147 ? -11.95372 -35.03468 5.93193 0.481 14.73538 318 GLN A N 1
ATOM 1108 C CA A GLN A 1 147 ? -12.63679 -35.72492 4.84184 0.519 15.08195 318 GLN A CA 1
ATOM 1109 C CA B GLN A 1 147 ? -12.63547 -35.72297 4.84851 0.481 15.12390 318 GLN A CA 1
ATOM 1110 C C A GLN A 1 147 ? -13.16201 -34.75259 3.79169 0.519 16.22864 318 GLN A C 1
ATOM 1111 C C B GLN A 1 147 ? -13.11338 -34.72074 3.80609 0.481 16.07346 318 GLN A C 1
ATOM 1112 O O A GLN A 1 147 ? -13.66539 -33.67363 4.11794 0.519 15.25669 318 GLN A O 1
ATOM 1113 O O B GLN A 1 147 ? -13.49387 -33.59305 4.12701 0.481 15.33968 318 GLN A O 1
ATOM 1124 N N A SER A 1 148 ? -13.06301 -35.15726 2.53025 0.519 16.17108 319 SER A N 1
ATOM 1125 N N B SER A 1 148 ? -13.09013 -35.14679 2.55089 0.481 16.13987 319 SER A N 1
ATOM 1126 C CA A SER A 1 148 ? -13.41933 -34.29639 1.41370 0.519 15.55699 319 SER A CA 1
ATOM 1127 C CA B SER A 1 148 ? -13.42179 -34.26894 1.44067 0.481 15.57786 319 SER A CA 1
ATOM 1128 C C A SER A 1 148 ? -14.93561 -34.23464 1.22284 0.519 16.48726 319 SER A C 1
ATOM 1129 C C B SER A 1 148 ? -14.92769 -34.24933 1.18989 0.481 16.36657 319 SER A C 1
ATOM 1130 O O A SER A 1 148 ? -15.68977 -35.09648 1.68498 0.519 16.60370 319 SER A O 1
ATOM 1131 O O B SER A 1 148 ? -15.66586 -35.15892 1.57746 0.481 17.78753 319 SER A O 1
ATOM 1136 N N . THR A 1 149 ? -15.37839 -33.17487 0.54409 1.000 15.35935 320 THR A N 1
ATOM 1137 C CA . THR A 1 149 ? -16.75703 -33.02952 0.08952 1.000 14.39000 320 THR A CA 1
ATOM 1138 C C . THR A 1 149 ? -16.72343 -32.59751 -1.37036 1.000 14.90302 320 THR A C 1
ATOM 1139 O O . THR A 1 149 ? -15.68036 -32.20106 -1.89893 1.000 17.13558 320 THR A O 1
ATOM 1143 N N . THR A 1 150 ? -17.88391 -32.61985 -2.01763 1.000 13.70971 321 THR A N 1
ATOM 1144 C CA . THR A 1 150 ? -17.99309 -32.21313 -3.41448 1.000 13.65206 321 THR A CA 1
ATOM 1145 C C . THR A 1 150 ? -18.94231 -31.03015 -3.52559 1.000 13.53836 321 THR A C 1
ATOM 1146 O O . THR A 1 150 ? -20.09309 -31.10915 -3.08423 1.000 15.20309 321 THR A O 1
ATOM 1150 N N . ARG A 1 151 ? -18.47440 -29.95195 -4.15124 1.000 13.25497 322 ARG A N 1
ATOM 1151 C CA . ARG A 1 151 ? -19.33072 -28.78888 -4.35546 1.000 13.73465 322 ARG A CA 1
ATOM 1152 C C . ARG A 1 151 ? -20.30151 -29.07710 -5.48982 1.000 13.13299 322 ARG A C 1
ATOM 1153 O O . ARG A 1 151 ? -19.88529 -29.47445 -6.58409 1.000 15.76156 322 ARG A O 1
ATOM 1161 N N . THR A 1 152 ? -21.59144 -28.89945 -5.22561 1.000 13.14271 323 THR A N 1
ATOM 1162 C CA . THR A 1 152 ? -22.60620 -29.08922 -6.25023 1.000 13.15783 323 THR A CA 1
ATOM 1163 C C . THR A 1 152 ? -22.72233 -27.84446 -7.13025 1.000 12.78809 323 THR A C 1
ATOM 1164 O O . THR A 1 152 ? -22.21187 -26.76837 -6.81092 1.000 13.20109 323 THR A O 1
ATOM 1168 N N . TYR A 1 153 ? -23.42533 -28.01666 -8.25521 1.000 12.86210 324 TYR A N 1
ATOM 1169 C CA . TYR A 1 153 ? -23.69412 -26.91284 -9.17761 1.000 13.13344 324 TYR A CA 1
ATOM 1170 C C . TYR A 1 153 ? -24.37698 -25.75436 -8.46850 1.000 13.46249 324 TYR A C 1
ATOM 1171 O O . TYR A 1 153 ? -24.26273 -24.60244 -8.90219 1.000 13.77141 324 TYR A O 1
ATOM 1180 N N . TYR A 1 154 ? -25.10074 -26.04587 -7.38864 1.000 12.38896 325 TYR A N 1
ATOM 1181 C CA . TYR A 1 154 ? -25.90925 -25.07237 -6.66512 1.000 14.32708 325 TYR A CA 1
ATOM 1182 C C . TYR A 1 154 ? -25.24269 -24.60020 -5.38079 1.000 12.45289 325 TYR A C 1
ATOM 1183 O O . TYR A 1 154 ? -25.90842 -24.00993 -4.52233 1.000 13.46771 325 TYR A O 1
ATOM 1192 N N . ASN A 1 155 ? -23.93778 -24.84464 -5.24550 1.000 11.43109 326 ASN A N 1
ATOM 1193 C CA . ASN A 1 155 ? -23.11094 -24.18941 -4.23201 1.000 11.25330 326 ASN A CA 1
ATOM 1194 C C . ASN A 1 155 ? -23.30369 -24.73691 -2.82119 1.000 12.24012 326 ASN A C 1
ATOM 1195 O O . ASN A 1 155 ? -23.22567 -23.98772 -1.83923 1.000 12.99228 326 ASN A O 1
ATOM 1200 N N . TYR A 1 156 ? -23.54659 -26.03710 -2.70937 1.000 11.76696 327 TYR A N 1
ATOM 1201 C CA . TYR A 1 156 ? -23.44030 -26.73519 -1.43989 1.000 11.64219 327 TYR A CA 1
ATOM 1202 C C . TYR A 1 156 ? -22.27450 -27.70671 -1.51425 1.000 13.72528 327 TYR A C 1
ATOM 1203 O O . TYR A 1 156 ? -22.04420 -28.34402 -2.54590 1.000 13.96028 327 TYR A O 1
ATOM 1212 N N . PHE A 1 157 ? -21.55761 -27.83735 -0.40588 1.000 13.54097 328 PHE A N 1
ATOM 1213 C CA . PHE A 1 157 ? -20.49629 -28.82430 -0.28166 1.000 12.38123 328 PHE A CA 1
ATOM 1214 C C . PHE A 1 157 ? -21.09590 -30.06660 0.36633 1.000 13.92930 328 PHE A C 1
ATOM 1215 O O . PHE A 1 157 ? -21.55205 -30.01980 1.51384 1.000 13.75411 328 PHE A O 1
ATOM 1223 N N . GLU A 1 158 ? -21.10081 -31.17757 -0.36492 1.000 12.96835 329 GLU A N 1
ATOM 1224 C CA . GLU A 1 158 ? -21.98657 -32.27996 -0.02482 1.000 15.01506 329 GLU A CA 1
ATOM 1225 C C . GLU A 1 158 ? -21.22905 -33.59265 0.09938 1.000 16.46783 329 GLU A C 1
ATOM 1226 O O . GLU A 1 158 ? -20.20678 -33.80889 -0.55974 1.000 14.96304 329 GLU A O 1
ATOM 1232 N N . LYS A 1 159 ? -21.74566 -34.46185 0.97019 1.000 15.03732 330 LYS A N 1
ATOM 1233 C CA . LYS A 1 159 ? -21.33725 -35.86129 1.04130 1.000 15.38757 330 LYS A CA 1
ATOM 1234 C C . LYS A 1 159 ? -22.60832 -36.68608 1.16016 1.000 14.79206 330 LYS A C 1
ATOM 1235 O O . LYS A 1 159 ? -23.24576 -36.70442 2.22184 1.000 15.41574 330 LYS A O 1
ATOM 1241 N N . GLN A 1 160 ? -22.98987 -37.35545 0.07917 1.000 15.57096 331 GLN A N 1
ATOM 1242 C CA . GLN A 1 160 ? -24.14577 -38.23088 0.15871 1.000 14.72087 331 GLN A CA 1
ATOM 1243 C C . GLN A 1 160 ? -23.82701 -39.38577 1.09342 1.000 17.10244 331 GLN A C 1
ATOM 1244 O O . GLN A 1 160 ? -22.67671 -39.83311 1.18468 1.000 18.44661 331 GLN A O 1
ATOM 1250 N N . SER A 1 161 ? -24.84383 -39.82546 1.82845 1.000 16.57357 332 SER A N 1
ATOM 1251 C CA . SER A 1 161 ? -24.78231 -40.83620 2.88315 1.000 16.99936 332 SER A CA 1
ATOM 1252 C C . SER A 1 161 ? -24.15140 -40.29874 4.16286 1.000 18.04467 332 SER A C 1
ATOM 1253 O O . SER A 1 161 ? -24.11594 -41.02413 5.16869 1.000 18.87183 332 SER A O 1
ATOM 1256 N N . GLY A 1 162 ? -23.64916 -39.06948 4.16631 1.000 16.97076 333 GLY A N 1
ATOM 1257 C CA . GLY A 1 162 ? -23.30927 -38.39344 5.39977 1.000 16.64994 333 GLY A CA 1
ATOM 1258 C C . GLY A 1 162 ? -21.99424 -38.84040 6.00824 1.000 15.88601 333 GLY A C 1
ATOM 1259 O O . GLY A 1 162 ? -21.27094 -39.69299 5.49388 1.000 18.28241 333 GLY A O 1
ATOM 1260 N N . PHE A 1 163 ? -21.68289 -38.21774 7.14201 1.000 18.40183 334 PHE A N 1
ATOM 1261 C CA . PHE A 1 163 ? -20.48767 -38.53486 7.90658 1.000 19.15354 334 PHE A CA 1
ATOM 1262 C C . PHE A 1 163 ? -20.78328 -39.29253 9.19340 1.000 20.39351 334 PHE A C 1
ATOM 1263 O O . PHE A 1 163 ? -19.84368 -39.65126 9.91355 1.000 22.45527 334 PHE A O 1
ATOM 1271 N N . GLY A 1 164 ? -22.05326 -39.54226 9.50416 1.000 18.44441 335 GLY A N 1
ATOM 1272 C CA . GLY A 1 164 ? -22.40895 -40.45135 10.57533 1.000 19.72411 335 GLY A CA 1
ATOM 1273 C C . GLY A 1 164 ? -22.51957 -39.83750 11.94933 1.000 20.21164 335 GLY A C 1
ATOM 1274 O O . GLY A 1 164 ? -22.70668 -40.57813 12.92241 1.000 22.23630 335 GLY A O 1
ATOM 1275 N N A THR A 1 165 ? -22.41893 -38.51826 12.07013 0.355 21.54437 336 THR A N 1
ATOM 1276 N N B THR A 1 165 ? -22.38927 -38.51549 12.06591 0.645 21.51353 336 THR A N 1
ATOM 1277 C CA A THR A 1 165 ? -22.55979 -37.86901 13.36226 0.355 22.80115 336 THR A CA 1
ATOM 1278 C CA B THR A 1 165 ? -22.47265 -37.80401 13.33348 0.645 22.52646 336 THR A CA 1
ATOM 1279 C C A THR A 1 165 ? -23.32738 -36.56606 13.20523 0.355 24.04591 336 THR A C 1
ATOM 1280 C C B THR A 1 165 ? -23.40226 -36.60705 13.18656 0.645 24.02652 336 THR A C 1
ATOM 1281 O O A THR A 1 165 ? -23.43151 -36.00307 12.11133 0.355 24.06878 336 THR A O 1
ATOM 1282 O O B THR A 1 165 ? -23.68728 -36.14638 12.07617 0.645 24.65502 336 THR A O 1
ATOM 1289 N N . ASP A 1 166 ? -23.86219 -36.09320 14.33015 1.000 23.60143 337 ASP A N 1
ATOM 1290 C CA . ASP A 1 166 ? -24.67639 -34.88408 14.35012 1.000 26.71238 337 ASP A CA 1
ATOM 1291 C C . ASP A 1 166 ? -23.83865 -33.61744 14.41136 1.000 24.52285 337 ASP A C 1
ATOM 1292 O O . ASP A 1 166 ? -24.34706 -32.53715 14.09430 1.000 25.72568 337 ASP A O 1
ATOM 1297 N N . THR A 1 167 ? -22.57972 -33.72589 14.82768 1.000 22.30849 338 THR A N 1
ATOM 1298 C CA . THR A 1 167 ? -21.71146 -32.57905 15.04003 1.000 21.26300 338 THR A CA 1
ATOM 1299 C C . THR A 1 167 ? -20.34474 -32.90149 14.45742 1.000 18.93225 338 THR A C 1
ATOM 1300 O O . THR A 1 167 ? -19.83527 -34.01139 14.63896 1.000 22.70978 338 THR A O 1
ATOM 1304 N N . VAL A 1 168 ? -19.75326 -31.93720 13.75035 1.000 16.99450 339 VAL A N 1
ATOM 1305 C CA . VAL A 1 168 ? -18.45965 -32.11843 13.09928 1.000 18.20994 339 VAL A CA 1
ATOM 1306 C C . VAL A 1 168 ? -17.63682 -30.85116 13.28464 1.000 17.30175 339 VAL A C 1
ATOM 1307 O O . VAL A 1 168 ? -18.15224 -29.80338 13.67608 1.000 20.29853 339 VAL A O 1
ATOM 1311 N N . ASP A 1 169 ? -16.33976 -30.95402 13.00098 1.000 15.77095 340 ASP A N 1
ATOM 1312 C CA . ASP A 1 169 ? -15.53185 -29.76649 12.77020 1.000 16.21003 340 ASP A CA 1
ATOM 1313 C C . ASP A 1 169 ? -15.44716 -29.55652 11.26285 1.000 13.77818 340 ASP A C 1
ATOM 1314 O O . ASP A 1 169 ? -15.49146 -30.51983 10.49065 1.000 13.84095 340 ASP A O 1
ATOM 1319 N N . VAL A 1 170 ? -15.34032 -28.29280 10.85141 1.000 14.51830 341 VAL A N 1
ATOM 1320 C CA . VAL A 1 170 ? -15.36206 -27.91631 9.44155 1.000 13.99850 341 VAL A CA 1
ATOM 1321 C C . VAL A 1 170 ? -14.13537 -27.06974 9.14001 1.000 15.80755 341 VAL A C 1
ATOM 1322 O O . VAL A 1 170 ? -13.82489 -26.13119 9.88186 1.000 16.80109 341 VAL A O 1
ATOM 1326 N N . ARG A 1 171 ? -13.44924 -27.38908 8.04688 1.000 13.27830 342 ARG A N 1
ATOM 1327 C CA . ARG A 1 171 ? -12.27659 -26.64032 7.60891 1.000 13.49221 342 ARG A CA 1
ATOM 1328 C C . ARG A 1 171 ? -12.55570 -26.08397 6.22120 1.000 14.29942 342 ARG A C 1
ATOM 1329 O O . ARG A 1 171 ? -12.78746 -26.84839 5.27508 1.000 14.70210 342 ARG A O 1
ATOM 1337 N N . ILE A 1 172 ? -12.54410 -24.76170 6.10916 1.000 13.31819 343 ILE A N 1
ATOM 1338 C CA . ILE A 1 172 ? -12.76808 -24.05789 4.84878 1.000 12.79402 343 ILE A CA 1
ATOM 1339 C C . ILE A 1 172 ? -11.42232 -23.59220 4.31542 1.000 13.84009 343 ILE A C 1
ATOM 1340 O O . ILE A 1 172 ? -10.64488 -22.96092 5.04259 1.000 14.89332 343 ILE A O 1
ATOM 1345 N N . THR A 1 173 ? -11.13750 -23.90035 3.05085 1.000 14.30377 344 THR A N 1
ATOM 1346 C CA . THR A 1 173 ? -9.92331 -23.42915 2.39573 1.000 13.71260 344 THR A CA 1
ATOM 1347 C C . THR A 1 173 ? -10.28687 -22.43617 1.30374 1.000 13.81306 344 THR A C 1
ATOM 1348 O O . THR A 1 173 ? -11.16696 -22.71523 0.48211 1.000 14.98503 344 THR A O 1
ATOM 1352 N N . SER A 1 174 ? -9.62251 -21.28082 1.31159 1.000 14.29903 345 SER A N 1
ATOM 1353 C CA . SER A 1 174 ? -9.82161 -20.29032 0.26541 1.000 13.40634 345 SER A CA 1
ATOM 1354 C C . SER A 1 174 ? -9.01952 -20.67016 -0.97591 1.000 14.20917 345 SER A C 1
ATOM 1355 O O . SER A 1 174 ? -8.17297 -21.56846 -0.95640 1.000 13.95538 345 SER A O 1
ATOM 1358 N N . THR A 1 175 ? -9.27706 -19.95769 -2.07322 1.000 14.31679 346 THR A N 1
ATOM 1359 C CA . THR A 1 175 ? -8.52869 -20.25521 -3.29207 1.000 14.23578 346 THR A CA 1
ATOM 1360 C C . THR A 1 175 ? -7.04289 -19.90243 -3.20584 1.000 12.63477 346 THR A C 1
ATOM 1361 O O . THR A 1 175 ? -6.29388 -20.27169 -4.11313 1.000 14.97623 346 THR A O 1
ATOM 1365 N N . SER A 1 176 ? -6.59328 -19.20958 -2.15369 1.000 13.85204 347 SER A N 1
ATOM 1366 C CA . SER A 1 176 ? -5.16477 -19.02271 -1.92338 1.000 15.95953 347 SER A CA 1
ATOM 1367 C C . SER A 1 176 ? -4.56066 -20.08799 -1.01532 1.000 13.66959 347 SER A C 1
ATOM 1368 O O . SER A 1 176 ? -3.34660 -20.07395 -0.79344 1.000 15.48685 347 SER A O 1
ATOM 1371 N N . GLY A 1 177 ? -5.37280 -21.00380 -0.48676 1.000 14.63833 348 GLY A N 1
ATOM 1372 C CA . GLY A 1 177 ? -4.87774 -22.01077 0.43323 1.000 13.26655 348 GLY A CA 1
ATOM 1373 C C . GLY A 1 177 ? -4.99556 -21.65177 1.90006 1.000 17.27153 348 GLY A C 1
ATOM 1374 O O . GLY A 1 177 ? -4.66539 -22.49112 2.75293 1.000 16.26493 348 GLY A O 1
ATOM 1375 N N . ALA A 1 178 ? -5.43884 -20.44052 2.22407 1.000 16.03931 349 ALA A N 1
ATOM 1376 C CA . ALA A 1 178 ? -5.69659 -20.08554 3.61320 1.000 14.79772 349 ALA A CA 1
ATOM 1377 C C . ALA A 1 178 ? -6.84009 -20.93438 4.15286 1.000 13.81523 349 ALA A C 1
ATOM 1378 O O . ALA A 1 178 ? -7.76563 -21.30103 3.42410 1.000 15.78915 349 ALA A O 1
ATOM 1380 N N . THR A 1 179 ? -6.75938 -21.27632 5.43972 1.000 16.43618 350 THR A N 1
ATOM 1381 C CA . THR A 1 179 ? -7.77980 -22.10231 6.06654 1.000 15.21870 350 THR A CA 1
ATOM 1382 C C . THR A 1 179 ? -8.40630 -21.40939 7.26958 1.000 14.87061 350 THR A C 1
ATOM 1383 O O . THR A 1 179 ? -7.76195 -20.63271 7.98242 1.000 19.11531 350 THR A O 1
ATOM 1387 N N . ILE A 1 180 ? -9.67838 -21.72134 7.48315 1.000 14.52101 351 ILE A N 1
ATOM 1388 C CA . ILE A 1 180 ? -10.41048 -21.37542 8.69218 1.000 15.59005 351 ILE A CA 1
ATOM 1389 C C . ILE A 1 180 ? -11.07886 -22.65342 9.17567 1.000 16.38189 351 ILE A C 1
ATOM 1390 O O . ILE A 1 180 ? -11.71884 -23.35751 8.38941 1.000 17.15265 351 ILE A O 1
ATOM 1395 N N . THR A 1 181 ? -10.90856 -22.96933 10.45343 1.000 17.03728 352 THR A N 1
ATOM 1396 C CA . THR A 1 181 ? -11.49038 -24.16448 11.03958 1.000 18.42909 352 THR A CA 1
ATOM 1397 C C . THR A 1 181 ? -12.55611 -23.73938 12.03455 1.000 21.24273 352 THR A C 1
ATOM 1398 O O . THR A 1 181 ? -12.30361 -22.88468 12.89138 1.000 23.02491 352 THR A O 1
ATOM 1402 N N . VAL A 1 182 ? -13.74244 -24.32761 11.91770 1.000 18.26821 353 VAL A N 1
ATOM 1403 C CA . VAL A 1 182 ? -14.85292 -24.04662 12.81961 1.000 17.30494 353 VAL A CA 1
ATOM 1404 C C . VAL A 1 182 ? -15.16068 -25.33232 13.57529 1.000 16.80855 353 VAL A C 1
ATOM 1405 O O . VAL A 1 182 ? -15.43823 -26.37099 12.96375 1.000 18.85913 353 VAL A O 1
ATOM 1409 N N . LYS A 1 183 ? -15.11055 -25.27194 14.90002 1.000 18.68827 354 LYS A N 1
ATOM 1410 C CA . LYS A 1 183 ? -15.31212 -26.47200 15.69293 1.000 20.35512 354 LYS A CA 1
ATOM 1411 C C . LYS A 1 183 ? -16.76437 -26.60993 16.13122 1.000 19.78312 354 LYS A C 1
ATOM 1412 O O . LYS A 1 183 ? -17.49372 -25.62386 16.26185 1.000 22.37325 354 LYS A O 1
ATOM 1418 N N . ASN A 1 184 ? -17.18169 -27.86149 16.31978 1.000 20.27514 355 ASN A N 1
ATOM 1419 C CA . ASN A 1 184 ? -18.47107 -28.19155 16.93430 1.000 21.40879 355 ASN A CA 1
ATOM 1420 C C . ASN A 1 184 ? -19.64818 -27.60242 16.15590 1.000 23.92048 355 ASN A C 1
ATOM 1421 O O . ASN A 1 184 ? -20.52348 -26.92499 16.70398 1.000 25.38674 355 ASN A O 1
ATOM 1426 N N . VAL A 1 185 ? -19.66542 -27.89153 14.85878 1.000 18.61069 356 VAL A N 1
ATOM 1427 C CA . VAL A 1 185 ? -20.68771 -27.39842 13.94350 1.000 18.40704 356 VAL A CA 1
ATOM 1428 C C . VAL A 1 185 ? -21.77923 -28.45310 13.83274 1.000 19.56205 356 VAL A C 1
ATOM 1429 O O . VAL A 1 185 ? -21.51721 -29.59198 13.43508 1.000 20.10211 356 VAL A O 1
ATOM 1433 N N . SER A 1 186 ? -23.00402 -28.07698 14.18023 1.000 18.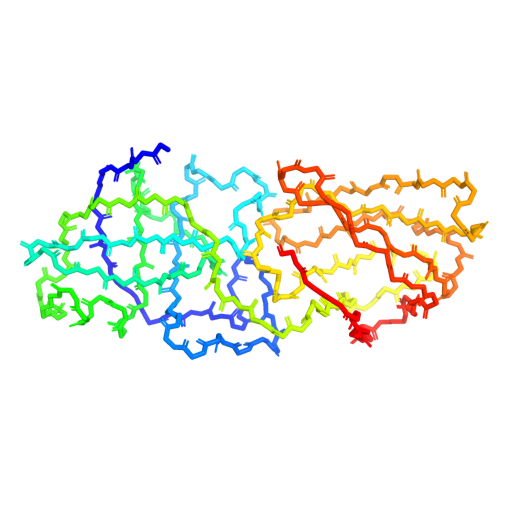82024 357 SER A N 1
ATOM 1434 C CA . SER A 1 186 ? -24.13074 -28.97566 13.98882 1.000 20.30091 357 SER A CA 1
ATOM 1435 C C . SER A 1 186 ? -24.38953 -29.19144 12.50335 1.000 19.10821 357 SER A C 1
ATOM 1436 O O . SER A 1 186 ? -24.29190 -28.25812 11.69587 1.000 19.15671 357 SER A O 1
ATOM 1439 N N . CYS A 1 187 ? -24.72533 -30.43272 12.14442 1.000 21.50009 358 CYS A N 1
ATOM 1440 C CA . CYS A 1 187 ? -25.21750 -30.76832 10.81101 1.000 22.84870 358 CYS A CA 1
ATOM 1441 C C . CYS A 1 187 ? -26.73474 -30.88939 10.76301 1.000 21.72227 358 CYS A C 1
ATOM 1442 O O . CYS A 1 187 ? -27.27462 -31.44651 9.79950 1.000 25.57833 358 CYS A O 1
ATOM 1445 N N . GLN A 1 188 ? -27.42326 -30.40107 11.78864 1.000 23.59073 359 GLN A N 1
ATOM 1446 C CA . GLN A 1 188 ? -28.87748 -30.40673 11.80727 1.000 25.07452 359 GLN A CA 1
ATOM 1447 C C . GLN A 1 188 ? -29.43059 -29.62661 10.62033 1.000 21.65273 359 GLN A C 1
ATOM 1448 O O . GLN A 1 188 ? -28.92018 -28.56250 10.25925 1.000 19.91504 359 GLN A O 1
ATOM 1454 N N . SER A 1 189 ? -30.50622 -30.15683 10.04073 1.000 21.92214 360 SER A N 1
ATOM 1455 C CA . SER A 1 189 ? -31.18810 -29.53478 8.91267 1.000 19.96629 360 SER A CA 1
ATOM 1456 C C . SER A 1 189 ? -31.40889 -28.04234 9.13626 1.000 19.05116 360 SER A C 1
ATOM 1457 O O . SER A 1 189 ? -31.96583 -27.62563 10.15488 1.000 21.32961 360 SER A O 1
ATOM 1460 N N . GLU A 1 190 ? -30.95245 -27.23660 8.17922 1.000 17.46290 361 GLU A N 1
ATOM 1461 C CA . GLU A 1 190 ? -31.12783 -25.78448 8.13570 1.000 20.37136 361 GLU A CA 1
ATOM 1462 C C . GLU A 1 190 ? -30.36743 -25.02302 9.21852 1.000 21.00871 361 GLU A C 1
ATOM 1463 O O . GLU A 1 190 ? -30.48824 -23.79272 9.28419 1.000 23.58644 361 GLU A O 1
ATOM 1469 N N A SER A 1 191 ? -29.57864 -25.70261 10.04899 0.468 20.27943 362 SER A N 1
ATOM 1470 N N B SER A 1 191 ? -29.59287 -25.68917 10.06502 0.532 20.53455 362 SER A N 1
ATOM 1471 C CA A SER A 1 191 ? -28.83613 -25.03887 11.11194 0.468 20.25724 362 SER A CA 1
ATOM 1472 C CA B SER A 1 191 ? -28.92285 -24.96711 11.13614 0.532 20.09724 362 SER A CA 1
ATOM 1473 C C A SER A 1 191 ? -27.75487 -24.13425 10.52631 0.468 18.63956 362 SER A C 1
ATOM 1474 C C B SER A 1 191 ? -27.71702 -24.19627 10.60280 0.532 19.13425 362 SER A C 1
ATOM 1475 O O A SER A 1 191 ? -27.25987 -24.35113 9.41713 0.468 17.53581 362 SER A O 1
ATOM 1476 O O B SER A 1 191 ? -27.09713 -24.57149 9.60367 0.532 19.01669 362 SER A O 1
ATOM 1481 N N . THR A 1 192 ? -27.39807 -23.09792 11.27845 1.000 19.37732 363 THR A N 1
ATOM 1482 C CA . THR A 1 192 ? -26.29808 -22.22517 10.90087 1.000 18.20426 363 THR A CA 1
ATOM 1483 C C . THR A 1 192 ? -25.33989 -22.07291 12.07208 1.000 19.89901 363 THR A C 1
ATOM 1484 O O . THR A 1 192 ? -25.74256 -22.14607 13.23846 1.000 21.92584 363 THR A O 1
ATOM 1488 N N . THR A 1 193 ? -24.06808 -21.85388 11.74450 1.000 18.84166 364 THR A N 1
ATOM 1489 C CA . THR A 1 193 ? -23.01230 -21.63497 12.72615 1.000 20.03919 364 THR A CA 1
ATOM 1490 C C . THR A 1 193 ? -22.13104 -20.50917 12.21344 1.000 20.13814 364 THR A C 1
ATOM 1491 O O . THR A 1 193 ? -21.74088 -20.51844 11.04443 1.000 22.14598 364 THR A O 1
ATOM 1495 N N . THR A 1 194 ? -21.80616 -19.54874 13.07395 1.000 17.87560 365 THR A N 1
ATOM 1496 C CA . THR A 1 194 ? -20.93961 -18.44050 12.69199 1.000 20.53108 365 THR A CA 1
ATOM 1497 C C . THR A 1 194 ? -19.50953 -18.73690 13.12018 1.000 21.36751 365 THR A C 1
ATOM 1498 O O . THR A 1 194 ? -19.27088 -19.16156 14.25761 1.000 25.31305 365 THR A O 1
ATOM 1502 N N . ALA A 1 195 ? -18.56601 -18.51644 12.20977 1.000 19.25643 366 ALA A N 1
ATOM 1503 C CA . ALA A 1 195 ? -17.15177 -18.67197 12.50042 1.000 19.24535 366 ALA A CA 1
ATOM 1504 C C . ALA A 1 195 ? -16.63937 -17.47567 13.29579 1.000 21.30024 366 ALA A C 1
ATOM 1505 O O . ALA A 1 195 ? -17.36874 -16.52384 13.58580 1.000 22.88561 366 ALA A O 1
ATOM 1507 N N . SER A 1 196 ? -15.35960 -17.53161 13.65879 1.000 22.80853 367 SER A N 1
ATOM 1508 C CA . SER A 1 196 ? -14.72341 -16.47174 14.42500 1.000 26.26387 367 SER A CA 1
ATOM 1509 C C . SER A 1 196 ? -13.89993 -15.52534 13.56283 1.000 24.76862 367 SER A C 1
ATOM 1510 O O . SER A 1 196 ? -13.35202 -14.55020 14.08740 1.000 25.74463 367 SER A O 1
ATOM 1513 N N . SER A 1 197 ? -13.80936 -15.77256 12.25917 1.000 20.96830 368 SER A N 1
ATOM 1514 C CA . SER A 1 197 ? -12.94629 -14.96982 11.40457 1.000 21.95906 368 SER A CA 1
ATOM 1515 C C . SER A 1 197 ? -13.41662 -15.08694 9.96134 1.000 18.18192 368 SER A C 1
ATOM 1516 O O . SER A 1 197 ? -14.41921 -15.73711 9.65214 1.000 18.31634 368 SER A O 1
ATOM 1519 N N . ASN A 1 198 ? -12.67269 -14.42543 9.08228 1.000 17.05683 369 ASN A N 1
ATOM 1520 C CA . ASN A 1 198 ? -12.89140 -14.47278 7.64737 1.000 16.05567 369 ASN A CA 1
ATOM 1521 C C . ASN A 1 198 ? -11.52761 -14.39844 6.97655 1.000 17.20711 369 ASN A C 1
ATOM 1522 O O . ASN A 1 198 ? -10.50762 -14.13524 7.62059 1.000 20.47563 369 ASN A O 1
ATOM 1527 N N . PHE A 1 199 ? -11.51933 -14.63308 5.67157 1.000 17.60256 370 PHE A N 1
ATOM 1528 C CA . PHE A 1 199 ? -10.29249 -14.60489 4.88166 1.000 17.77502 370 PHE A CA 1
ATOM 1529 C C . PHE A 1 199 ? -9.83324 -13.18544 4.58065 1.000 26.36008 370 PHE A C 1
ATOM 1530 O O . PHE A 1 199 ? -8.68752 -12.97773 4.17939 1.000 29.02874 370 PHE A O 1
#

Organism: NCBI:txid196907

Nearest PDB structures (foldseek):
  7wvr-assembly1_A  TM=1.005E+00  e=2.005E-42  Evansstolkia leycettana
  4jjo-assembly1_A  TM=8.929E-01  e=2.032E-16  Clavibacter michiganensis
  4l48-assembly2_C  TM=8.939E-01  e=3.522E-16  Clavibacter michiganensis subsp. michiganensis NCPPB 382
  4fer-assembly1_A  TM=8.320E-01  e=1.642E-15  Bacillus subtilis subsp. subtilis str. 168
  9ce9-assembly1_A  TM=8.301E-01  e=9.607E-06  Phanerochaete carnosa HHB-10118-sp

Solvent-accessible surface area: 8777 Å² total; per-residue (Å²): 123,82,71,61,8,52,0,38,74,50,141,32,59,25,69,54,8,19,0,21,4,53,85,30,116,36,22,136,62,13,40,0,0,1,1,0,53,87,42,4,76,86,0,35,47,6,11,1,2,0,37,0,96,6,87,97,50,66,61,18,66,0,2,0,0,16,30,10,98,81,14,38,109,36,23,0,22,0,22,73,82,0,0,56,101,6,21,66,39,109,82,31,76,14,106,1,60,10,32,72,40,76,3,62,13,141,74,51,0,37,1,24,3,74,94,45,5,44,17,178,67,2,0,0,0,11,12,21,11,17,44,30,8,57,38,1,45,0,1,65,69,55,32,93,72,68,69,84,26,97,38,34,76,128,3,16,6,33,88,134,97,14,30,62,46,102,62,4,9,0,75,0,23,1,88,88,48,47,61,18,55,12,120,113,0,36,4,129,42,112,28,90,31,85,8,112,47,32,53

Secondary structure (DSSP, 8-state):
-EEEEEEEEE---STTSTT--TT--PPTTEEEEEEEGGG-TTTTTTT-EEEEE-TTS-EEEEEEEEEETT--TT-EEEEHHHHHHHS-GGG--EEEEEEEE-----S--EEEEPTT-BTTEEEEEEES-SS-EEEEEEESSTTSS-B--EE-TTS-EEEET--SSSEEEEEEEETTS-EEEEEEEE--TT-EEE-S---

InterPro domains:
  IPR007112 Expansin/pollen allergen, DPBB domain [PS50842] (187-274)
  IPR009009 RlpA-like protein, double-psi beta-barrel domain [PF03330] (218-268)
  IPR036749 Expansin, cellulose-binding-like domain superfamily [G3DSA:2.60.40.760] (276-365)
  IPR036749 Expansin, cellulose-binding-like domain superfamily [SSF49590] (279-356)
  IPR036908 RlpA-like domain superfamily [G3DSA:2.40.40.10] (169-273)
  IPR036908 RlpA-like domain superfamily [SSF50685] (167-299)
  IPR049818 Expansin EXLX1-like [NF041144] (176-369)